Protein AF-A0A1U7MNK1-F1 (afdb_monomer_lite)

Secondary structure (DSSP, 8-state):
--EEEEEEETT-HHHHHHHHHHHHHH-S-EEEEEE-TT--EEEEEEE-TT--EEEEE-TTSSSEEEEEETTEEEEEEE-----HHHHHHHHHH--S--HHHHHIIIIIGGGPEEEEEHHHHHHHTSS-SSPPPP-TTHHHHTSTHHHHTPPPPPSSHHHHHHHHHHHHHH--TTT----S-HHHHHH------------PPP--PPPP--

Sequence (210 aa):
MTAATVTAERQHPGADLLAGWLAHALRCPVARARSAAGTGLVSVRLDRDSGPVDLVRTDDGADTATLSRVGSLPRLVALHTPTPAEALADELRRLDADEVYAAALCDGLPRVRSGGSRTEAVRRGDVPEGPAQVDPAGRDRLGSDRLADRPPAPAGTDDLEAHVEHRLTEATRADLRIHADGTALAGASPRRWHDGSRRSWPTGAWPTSV

Radius of gyration: 24.39 Å; chains: 1; bounding box: 66×46×63 Å

Foldseek 3Di:
DAEKEWEAADDAVVSLLVQLLCCLVVVHAYEYAHEHPPRGTAKMWDQDPQFIWIWGDAPPPQQWTWTDTPLDAIDIDHRDDDDPVRVVVVCVVPVDDDPSSVSSPPPRSVRYHYPYHPVVCVVVVVHPPHGDDDDPCVVCVVDCVVVVPDDPDDPDPVSNVVVVVVVVVPDDPNNDRDDPDPPVVVVPDPPPPDDDDDDDDDPDDDDDDD

Structure (mmCIF, N/CA/C/O backbone):
data_AF-A0A1U7MNK1-F1
#
_entry.id   AF-A0A1U7MNK1-F1
#
loop_
_atom_site.group_PDB
_atom_site.id
_atom_site.type_symbol
_atom_site.label_atom_id
_atom_site.label_alt_id
_atom_site.label_comp_id
_atom_site.label_asym_id
_atom_site.label_entity_id
_atom_site.label_seq_id
_atom_site.pdbx_PDB_ins_code
_atom_site.Cartn_x
_atom_site.Cartn_y
_atom_site.Cartn_z
_atom_site.occupancy
_atom_site.B_iso_or_equiv
_atom_site.auth_seq_id
_atom_site.auth_comp_id
_atom_site.auth_asym_id
_atom_site.auth_atom_id
_atom_site.pdbx_PDB_model_num
ATOM 1 N N . MET A 1 1 ? -10.390 -9.271 6.377 1.00 90.62 1 MET A N 1
ATOM 2 C CA . MET A 1 1 ? -10.219 -8.115 5.473 1.00 90.62 1 MET A CA 1
ATOM 3 C C . MET A 1 1 ? -11.256 -8.245 4.384 1.00 90.62 1 MET A C 1
ATOM 5 O O . MET A 1 1 ? -11.389 -9.336 3.844 1.00 90.62 1 MET A O 1
ATOM 9 N N . THR A 1 2 ? -12.011 -7.188 4.117 1.00 96.75 2 THR A N 1
ATOM 10 C CA . THR A 1 2 ? -13.100 -7.184 3.131 1.00 96.75 2 THR A CA 1
ATOM 11 C C . THR A 1 2 ? -12.652 -6.604 1.795 1.00 96.75 2 THR A C 1
ATOM 13 O O . THR A 1 2 ? -13.081 -7.097 0.757 1.00 96.75 2 THR A O 1
ATOM 16 N N . ALA A 1 3 ? -11.739 -5.631 1.805 1.00 97.69 3 ALA A N 1
ATOM 17 C CA . ALA A 1 3 ? -11.085 -5.079 0.622 1.00 97.69 3 ALA A CA 1
ATOM 18 C C . ALA A 1 3 ? -9.752 -4.410 1.000 1.00 97.69 3 ALA A C 1
ATOM 20 O O . ALA A 1 3 ? -9.443 -4.242 2.183 1.00 97.69 3 ALA A O 1
ATOM 21 N N . ALA A 1 4 ? -8.961 -4.038 -0.002 1.00 98.38 4 ALA A N 1
ATOM 22 C CA . ALA A 1 4 ? -7.819 -3.150 0.172 1.00 98.38 4 ALA A CA 1
ATOM 23 C C . ALA A 1 4 ? -7.655 -2.209 -1.025 1.00 98.38 4 ALA A C 1
ATOM 25 O O . ALA A 1 4 ? -7.965 -2.574 -2.161 1.00 98.38 4 ALA A O 1
ATOM 26 N N . THR A 1 5 ? -7.092 -1.028 -0.786 1.00 98.69 5 THR A N 1
ATOM 27 C CA . THR A 1 5 ? -6.759 -0.070 -1.842 1.00 98.69 5 THR A CA 1
ATOM 28 C C . THR A 1 5 ? -5.325 0.413 -1.686 1.00 98.69 5 THR A C 1
ATOM 30 O O . THR A 1 5 ? -4.934 0.883 -0.619 1.00 98.69 5 THR A O 1
ATOM 33 N N . VAL A 1 6 ? -4.544 0.326 -2.764 1.00 98.56 6 VAL A N 1
ATOM 3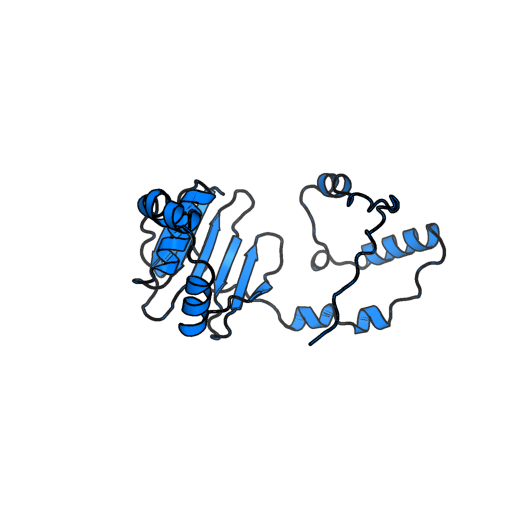4 C CA . VAL A 1 6 ? -3.174 0.848 -2.838 1.00 98.56 6 VAL A CA 1
ATOM 35 C C . VAL A 1 6 ? -3.161 2.092 -3.719 1.00 98.56 6 VAL A C 1
ATOM 37 O O . VAL A 1 6 ? -3.492 2.037 -4.911 1.00 98.56 6 VAL A O 1
ATOM 40 N N . THR A 1 7 ? -2.754 3.218 -3.138 1.00 98.44 7 THR A N 1
ATOM 41 C CA . THR A 1 7 ? -2.603 4.493 -3.838 1.00 98.44 7 THR A CA 1
ATOM 42 C C . THR A 1 7 ? -1.137 4.817 -4.024 1.00 98.44 7 THR A C 1
ATOM 44 O O . THR A 1 7 ? -0.371 4.865 -3.068 1.00 98.44 7 THR A O 1
ATOM 47 N N . ALA A 1 8 ? -0.758 5.070 -5.264 1.00 97.31 8 ALA A N 1
ATOM 48 C CA . ALA A 1 8 ? 0.591 5.450 -5.658 1.00 97.31 8 ALA A CA 1
ATOM 49 C C . ALA A 1 8 ? 0.551 6.076 -7.050 1.00 97.31 8 ALA A C 1
ATOM 51 O O . ALA A 1 8 ? -0.470 5.972 -7.750 1.00 97.31 8 ALA A O 1
ATOM 52 N N . GLU A 1 9 ? 1.662 6.670 -7.473 1.00 96.19 9 GLU A N 1
ATOM 53 C CA . GLU A 1 9 ? 1.791 7.271 -8.797 1.00 96.19 9 GLU A CA 1
ATOM 54 C C . GLU A 1 9 ? 1.507 6.269 -9.925 1.00 96.19 9 GLU A C 1
ATOM 56 O O . GLU A 1 9 ? 1.497 5.054 -9.729 1.00 96.19 9 GLU A O 1
ATOM 61 N N . ARG A 1 10 ? 1.242 6.765 -11.136 1.00 94.19 10 ARG A N 1
ATOM 62 C CA . ARG A 1 10 ? 0.733 5.941 -12.246 1.00 94.19 10 ARG A CA 1
ATOM 63 C C . ARG A 1 10 ? 1.626 4.754 -12.628 1.00 94.19 10 ARG A C 1
ATOM 65 O O . ARG A 1 10 ? 1.072 3.723 -12.994 1.00 94.19 10 ARG A O 1
ATOM 72 N N . GLN A 1 11 ? 2.946 4.921 -12.603 1.00 93.69 11 GLN A N 1
ATOM 73 C CA . GLN A 1 11 ? 3.931 3.951 -13.098 1.00 93.69 11 GLN A CA 1
ATOM 74 C C . GLN A 1 11 ? 4.854 3.510 -11.956 1.00 93.69 11 GLN A C 1
ATOM 76 O O . GLN A 1 11 ? 6.050 3.773 -11.980 1.00 93.69 11 GLN A O 1
ATOM 81 N N . HIS A 1 12 ? 4.280 2.868 -10.937 1.00 95.06 12 HIS A N 1
ATOM 82 C CA . HIS A 1 12 ? 5.021 2.447 -9.749 1.00 95.06 12 HIS A CA 1
ATOM 83 C C . HIS A 1 12 ? 4.998 0.918 -9.600 1.00 95.06 12 HIS A C 1
ATOM 85 O O . HIS A 1 12 ? 4.092 0.392 -8.942 1.00 95.06 12 HIS A O 1
ATOM 91 N N . PRO A 1 13 ? 5.986 0.187 -10.154 1.00 94.31 13 PRO A N 1
ATOM 92 C CA . PRO A 1 13 ? 5.969 -1.278 -10.182 1.00 94.31 13 PRO A CA 1
ATOM 93 C C . PRO A 1 13 ? 5.914 -1.888 -8.779 1.00 94.31 13 PRO A C 1
ATOM 95 O O . PRO A 1 13 ? 5.173 -2.838 -8.550 1.00 94.31 13 PRO A O 1
ATOM 98 N N . GLY A 1 14 ? 6.595 -1.287 -7.796 1.00 94.81 14 GLY A N 1
ATOM 99 C CA . GLY A 1 14 ? 6.520 -1.743 -6.405 1.00 94.81 14 GLY A CA 1
ATOM 100 C C . GLY A 1 14 ? 5.120 -1.619 -5.789 1.00 94.81 14 GLY A C 1
ATOM 101 O O . GLY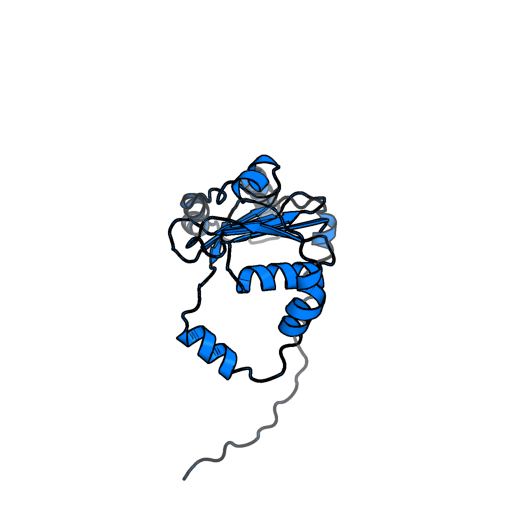 A 1 14 ? 4.755 -2.406 -4.925 1.00 94.81 14 GLY A O 1
ATOM 102 N N . ALA A 1 15 ? 4.295 -0.674 -6.255 1.00 96.81 15 ALA A N 1
ATOM 103 C CA . ALA A 1 15 ? 2.933 -0.501 -5.745 1.00 96.81 15 ALA A CA 1
ATOM 104 C C . ALA A 1 15 ? 1.977 -1.502 -6.399 1.00 96.81 15 ALA A C 1
ATOM 106 O O . ALA A 1 15 ? 1.038 -1.972 -5.759 1.00 96.81 15 ALA A O 1
ATOM 107 N N . ASP A 1 16 ? 2.237 -1.844 -7.659 1.00 97.88 16 ASP A N 1
ATOM 108 C CA . ASP A 1 16 ? 1.508 -2.886 -8.372 1.00 97.88 16 ASP A CA 1
ATOM 109 C C . ASP A 1 16 ? 1.821 -4.258 -7.756 1.00 97.88 16 ASP A C 1
ATOM 111 O O . ASP A 1 16 ? 0.899 -4.999 -7.416 1.00 97.88 16 ASP A O 1
ATOM 115 N N . LEU A 1 17 ? 3.098 -4.546 -7.478 1.00 97.75 17 LEU A N 1
ATOM 116 C CA . LEU A 1 17 ? 3.519 -5.747 -6.750 1.00 97.75 17 LEU A CA 1
ATOM 117 C C . LEU A 1 17 ? 2.946 -5.801 -5.333 1.00 97.75 17 LEU A C 1
ATOM 119 O O . LEU A 1 17 ? 2.449 -6.847 -4.930 1.00 97.75 17 LEU A O 1
ATOM 123 N N . LEU A 1 18 ? 2.939 -4.687 -4.593 1.00 98.12 18 LEU A N 1
ATOM 124 C CA . LEU A 1 18 ? 2.302 -4.620 -3.275 1.00 98.12 18 LEU A CA 1
ATOM 125 C C . LEU A 1 18 ? 0.804 -4.941 -3.355 1.00 98.12 18 LEU A C 1
ATOM 127 O O . LEU A 1 18 ? 0.293 -5.706 -2.539 1.00 98.12 18 LEU A O 1
ATOM 131 N N . ALA A 1 19 ? 0.093 -4.394 -4.345 1.00 98.50 19 ALA A N 1
ATOM 132 C CA . ALA A 1 19 ? -1.319 -4.695 -4.560 1.00 98.50 19 ALA A CA 1
ATOM 133 C C . ALA A 1 19 ? -1.540 -6.175 -4.920 1.00 98.50 19 ALA A C 1
ATOM 135 O O . ALA A 1 19 ? -2.455 -6.803 -4.384 1.00 98.50 19 ALA A O 1
ATOM 136 N N . GLY A 1 20 ? -0.686 -6.741 -5.778 1.00 98.50 20 GLY A N 1
ATOM 137 C CA . GLY A 1 20 ? -0.711 -8.160 -6.131 1.00 98.50 20 GLY A CA 1
ATOM 138 C C . GLY A 1 20 ? -0.456 -9.053 -4.919 1.00 98.50 20 GLY A C 1
ATOM 139 O O . GLY A 1 20 ? -1.236 -9.963 -4.640 1.00 98.50 20 GLY A O 1
ATOM 140 N N . TRP A 1 21 ? 0.570 -8.738 -4.131 1.00 98.62 21 TRP A N 1
ATOM 141 C CA . TRP A 1 21 ? 0.882 -9.444 -2.894 1.00 98.62 21 TRP A CA 1
ATOM 142 C C . TRP A 1 21 ? -0.281 -9.391 -1.899 1.00 98.62 21 TRP A C 1
ATOM 144 O O . TRP A 1 21 ? -0.673 -10.429 -1.373 1.00 98.62 21 TRP A O 1
ATOM 154 N N . LEU A 1 22 ? -0.901 -8.223 -1.689 1.00 98.56 22 LEU A N 1
ATOM 155 C CA . LEU A 1 22 ? -2.084 -8.097 -0.829 1.00 98.56 22 LEU A CA 1
ATOM 156 C C . LEU A 1 22 ? -3.251 -8.951 -1.343 1.00 98.56 22 LEU A C 1
ATOM 158 O O . LEU A 1 22 ? -3.913 -9.618 -0.548 1.00 98.56 22 LEU A O 1
ATOM 162 N N . ALA A 1 23 ? -3.488 -8.974 -2.657 1.00 98.38 23 ALA A N 1
ATOM 163 C CA . ALA A 1 23 ? -4.546 -9.783 -3.258 1.00 98.38 23 ALA A CA 1
ATOM 164 C C . ALA A 1 23 ? -4.299 -11.286 -3.059 1.00 98.38 23 ALA A C 1
ATOM 166 O O . ALA A 1 23 ? -5.233 -12.033 -2.752 1.00 98.38 23 ALA A O 1
ATOM 167 N N . HIS A 1 24 ? -3.044 -11.721 -3.191 1.00 98.06 24 HIS A N 1
ATOM 168 C CA . HIS A 1 24 ? -2.635 -13.100 -2.950 1.00 98.06 24 HIS A CA 1
ATOM 169 C C . HIS A 1 24 ? -2.743 -13.468 -1.459 1.00 98.06 24 HIS A C 1
ATOM 171 O O . HIS A 1 24 ? -3.457 -14.405 -1.102 1.00 98.06 24 HIS A O 1
ATOM 177 N N . ALA A 1 25 ? -2.101 -12.696 -0.579 1.00 97.94 25 ALA A N 1
ATOM 178 C CA . ALA A 1 25 ? -1.972 -12.995 0.845 1.00 97.94 25 ALA A CA 1
ATOM 179 C C . ALA A 1 25 ? -3.294 -12.853 1.616 1.00 97.94 25 ALA A C 1
ATOM 181 O O . ALA A 1 25 ? -3.633 -13.702 2.444 1.00 97.94 25 ALA A O 1
ATOM 182 N N . LEU A 1 26 ? -4.068 -11.794 1.350 1.00 97.31 26 LEU A N 1
ATOM 183 C CA . LEU A 1 26 ? -5.316 -11.517 2.074 1.00 97.31 26 LEU A CA 1
ATOM 184 C C . LEU A 1 26 ? -6.541 -12.164 1.427 1.00 97.31 26 LEU A C 1
ATOM 186 O O . LEU A 1 26 ? -7.582 -12.265 2.078 1.00 97.31 26 LEU A O 1
ATOM 190 N N . ARG A 1 27 ? -6.429 -12.610 0.168 1.00 96.81 27 ARG A N 1
ATOM 191 C CA . ARG A 1 27 ? -7.510 -13.245 -0.604 1.00 96.81 27 ARG A CA 1
ATOM 192 C C . ARG A 1 27 ? -8.794 -12.403 -0.670 1.00 96.81 27 ARG A C 1
ATOM 194 O O . ARG A 1 27 ? -9.887 -12.953 -0.781 1.00 96.81 27 ARG A O 1
ATOM 201 N N . CYS A 1 28 ? -8.668 -11.077 -0.638 1.00 97.31 28 CYS A N 1
ATOM 202 C CA . CYS A 1 28 ? -9.772 -10.129 -0.781 1.00 97.31 28 CYS A CA 1
ATOM 203 C C . CYS A 1 28 ? -9.628 -9.293 -2.069 1.00 97.31 28 CYS A C 1
ATOM 205 O O . CYS A 1 28 ? -8.561 -9.287 -2.688 1.00 97.31 28 CYS A O 1
ATOM 207 N N . PRO A 1 29 ? -10.689 -8.595 -2.515 1.00 98.19 29 PRO A N 1
ATOM 208 C CA . PRO A 1 29 ? -10.587 -7.622 -3.595 1.00 98.19 29 PRO A CA 1
ATOM 209 C C . PRO A 1 29 ? -9.575 -6.518 -3.278 1.00 98.19 29 PRO A C 1
ATOM 211 O O . PRO A 1 29 ? -9.677 -5.864 -2.241 1.00 98.19 29 PRO A O 1
ATOM 214 N N . VAL A 1 30 ? -8.644 -6.275 -4.202 1.00 98.69 30 VAL A N 1
ATOM 215 C CA . VAL A 1 30 ? -7.664 -5.188 -4.095 1.00 98.69 30 VAL A CA 1
ATOM 216 C C . VAL A 1 30 ? -7.798 -4.244 -5.281 1.00 98.69 30 VAL A C 1
ATOM 218 O O . VAL A 1 30 ? -7.876 -4.694 -6.426 1.00 98.69 30 VAL A O 1
ATOM 221 N N . ALA A 1 31 ? -7.830 -2.941 -5.012 1.00 98.44 31 ALA A N 1
ATOM 222 C CA . ALA A 1 31 ? -7.886 -1.890 -6.019 1.00 98.44 31 ALA A CA 1
ATOM 223 C C . ALA A 1 31 ? -6.596 -1.058 -6.052 1.00 98.44 31 ALA A C 1
ATOM 225 O O . ALA A 1 31 ? -5.973 -0.784 -5.026 1.00 98.44 31 ALA A O 1
ATOM 226 N N . ARG A 1 32 ? -6.218 -0.609 -7.250 1.00 98.19 32 ARG A N 1
ATOM 227 C CA . ARG A 1 32 ? -5.054 0.248 -7.495 1.00 98.19 32 ARG A CA 1
ATOM 228 C C . ARG A 1 32 ? -5.493 1.646 -7.935 1.00 98.19 32 ARG A C 1
ATOM 230 O O . ARG A 1 32 ? -5.921 1.827 -9.077 1.00 98.19 32 ARG A O 1
ATOM 237 N N . ALA A 1 33 ? -5.387 2.634 -7.046 1.00 98.19 33 ALA A N 1
ATOM 238 C CA . ALA A 1 33 ? -5.762 4.028 -7.307 1.00 98.19 33 ALA A CA 1
ATOM 239 C C . ALA A 1 33 ? -4.539 4.877 -7.685 1.00 98.19 33 ALA A C 1
ATOM 241 O O . ALA A 1 33 ? -3.502 4.814 -7.031 1.00 98.19 33 ALA A O 1
ATOM 242 N N . ARG A 1 34 ? -4.635 5.688 -8.741 1.00 97.69 34 ARG A N 1
ATOM 243 C CA . ARG A 1 34 ? -3.480 6.422 -9.287 1.00 97.69 34 ARG A CA 1
ATOM 244 C C . ARG A 1 34 ? -3.413 7.869 -8.805 1.00 97.69 34 ARG A C 1
ATOM 246 O O . ARG A 1 34 ? -4.369 8.622 -8.991 1.00 97.69 34 ARG A O 1
ATOM 253 N N . SER A 1 35 ? -2.275 8.269 -8.247 1.00 96.25 35 SER A N 1
ATOM 254 C CA . SER A 1 35 ? -1.932 9.667 -7.952 1.00 96.25 35 SER A CA 1
ATOM 255 C C . SER A 1 35 ? -1.089 10.297 -9.070 1.00 96.25 35 SER A C 1
ATOM 257 O O . SER A 1 35 ? -0.788 9.661 -10.087 1.00 96.25 35 SER A O 1
ATOM 259 N N . ALA A 1 36 ? -0.752 11.578 -8.901 1.00 94.12 36 ALA A N 1
ATOM 260 C CA . ALA A 1 36 ? 0.130 12.313 -9.802 1.00 94.12 36 ALA A CA 1
ATOM 261 C C . ALA A 1 36 ? 1.527 11.668 -9.889 1.00 94.12 36 ALA A C 1
ATOM 263 O O . ALA A 1 36 ? 1.966 10.985 -8.961 1.00 94.12 36 ALA A O 1
ATOM 264 N N . ALA A 1 37 ? 2.216 11.880 -11.011 1.00 92.62 37 ALA A N 1
ATOM 265 C CA . ALA A 1 37 ? 3.597 11.431 -11.187 1.00 92.62 37 ALA A CA 1
ATOM 266 C C . ALA A 1 37 ? 4.531 12.106 -10.168 1.00 92.62 37 ALA A C 1
ATOM 268 O O . ALA A 1 37 ? 4.288 13.246 -9.774 1.00 92.62 37 ALA A O 1
ATOM 269 N N . GLY A 1 38 ? 5.572 11.396 -9.739 1.00 89.25 38 GLY A N 1
ATOM 270 C CA . GLY A 1 38 ? 6.548 11.865 -8.755 1.00 89.25 38 GLY A CA 1
ATOM 271 C C . GLY A 1 38 ? 6.091 11.750 -7.299 1.00 89.25 38 GLY A C 1
ATOM 272 O O . GLY A 1 38 ? 6.838 12.124 -6.405 1.00 89.25 38 GLY A O 1
ATOM 273 N N . THR A 1 39 ? 4.885 11.230 -7.035 1.00 90.88 39 THR A N 1
ATOM 274 C CA . THR A 1 39 ? 4.382 11.050 -5.655 1.00 90.88 39 THR A CA 1
ATOM 275 C C . THR A 1 39 ? 4.814 9.732 -5.011 1.00 90.88 39 THR A C 1
ATOM 277 O O . THR A 1 39 ? 4.654 9.569 -3.805 1.00 90.88 39 THR A O 1
ATOM 280 N N . GLY A 1 40 ? 5.346 8.784 -5.792 1.00 92.00 40 GLY A N 1
ATOM 281 C CA . GLY A 1 40 ? 5.699 7.453 -5.300 1.00 92.00 40 GLY A CA 1
ATOM 282 C C . GLY A 1 40 ? 4.500 6.696 -4.714 1.00 92.00 40 GLY A C 1
ATOM 283 O O . GLY A 1 40 ? 3.356 6.872 -5.148 1.00 92.00 40 GLY A O 1
ATOM 284 N N . LEU A 1 41 ? 4.757 5.839 -3.722 1.00 93.94 41 LEU A N 1
ATOM 285 C CA . LEU A 1 41 ? 3.721 5.213 -2.895 1.00 93.94 41 LEU A CA 1
ATOM 286 C C . LEU A 1 41 ? 3.088 6.254 -1.961 1.00 93.94 41 LEU A C 1
ATOM 288 O O . LEU A 1 41 ? 3.795 6.902 -1.205 1.00 93.94 41 LEU A O 1
ATOM 292 N N . VAL A 1 42 ? 1.762 6.386 -1.975 1.00 95.81 42 VAL A N 1
ATOM 293 C CA . VAL A 1 42 ? 1.039 7.399 -1.185 1.00 95.81 42 VAL A CA 1
ATOM 294 C C . VAL A 1 42 ? 0.352 6.770 0.019 1.00 95.81 42 VAL A C 1
ATOM 296 O O . VAL A 1 42 ? 0.520 7.233 1.145 1.00 95.81 42 VAL A O 1
ATOM 299 N N . SER A 1 43 ? -0.442 5.722 -0.199 1.00 97.06 43 SER A N 1
ATOM 300 C CA . SER A 1 43 ? -1.188 5.089 0.885 1.00 97.06 43 SER A CA 1
ATOM 301 C C . SER A 1 43 ? -1.572 3.644 0.608 1.00 97.06 43 SER A C 1
ATOM 303 O O . SER A 1 43 ? -1.679 3.203 -0.538 1.00 97.06 43 SER A O 1
ATOM 305 N N . VAL A 1 44 ? -1.833 2.923 1.692 1.00 98.12 44 VAL A N 1
ATOM 306 C CA . VAL A 1 44 ? -2.488 1.619 1.698 1.00 98.12 44 VAL A CA 1
ATOM 307 C C . VAL A 1 44 ? -3.638 1.688 2.689 1.00 98.12 44 VAL A C 1
ATOM 309 O O . VAL A 1 44 ? -3.422 1.967 3.868 1.00 98.12 44 VAL A O 1
ATOM 312 N N . ARG A 1 45 ? -4.849 1.405 2.215 1.00 98.19 45 ARG A N 1
ATOM 313 C CA . ARG A 1 45 ? -6.029 1.227 3.058 1.00 98.19 45 ARG A CA 1
ATOM 314 C C . ARG A 1 45 ? -6.438 -0.234 3.075 1.00 98.19 45 ARG A C 1
ATOM 316 O O . ARG A 1 45 ? -6.532 -0.863 2.023 1.00 98.19 45 ARG A O 1
ATOM 323 N N . LEU A 1 46 ? -6.705 -0.757 4.265 1.00 98.38 46 LEU A N 1
ATOM 324 C CA . LEU A 1 46 ? -7.264 -2.086 4.481 1.00 98.38 46 LEU A CA 1
ATOM 325 C C . LEU A 1 46 ? -8.647 -1.949 5.117 1.00 98.38 46 LEU A C 1
ATOM 327 O O . LEU A 1 46 ? -8.773 -1.444 6.236 1.00 98.38 46 LEU A O 1
ATOM 331 N N . ASP A 1 47 ? -9.677 -2.439 4.433 1.00 97.12 47 ASP A N 1
ATOM 332 C CA . ASP A 1 47 ? -11.034 -2.469 4.963 1.00 97.12 47 ASP A CA 1
ATOM 333 C C . ASP A 1 47 ? -11.275 -3.774 5.737 1.00 97.12 47 ASP A C 1
ATOM 335 O O . ASP A 1 47 ? -10.935 -4.887 5.312 1.00 97.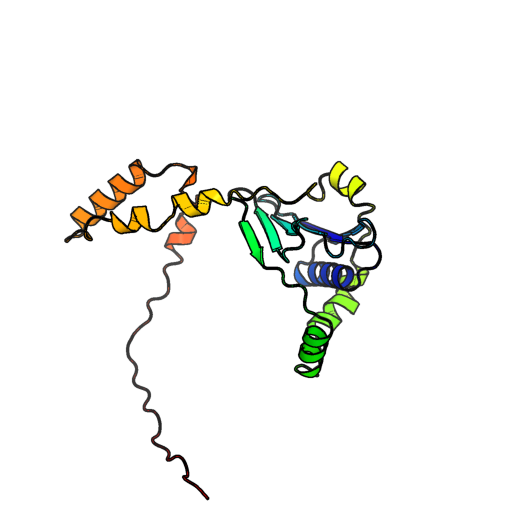12 47 ASP A O 1
ATOM 339 N N . ARG A 1 48 ? -11.859 -3.633 6.926 1.00 95.62 48 ARG A N 1
ATOM 340 C CA . ARG A 1 48 ? -12.227 -4.724 7.836 1.00 95.62 48 ARG A CA 1
ATOM 341 C C . ARG A 1 48 ? -13.542 -4.374 8.523 1.00 95.62 48 ARG A C 1
ATOM 343 O O . ARG A 1 48 ? -13.848 -3.197 8.686 1.00 95.62 48 ARG A O 1
ATOM 350 N N . ASP A 1 49 ? -14.254 -5.382 9.012 1.00 94.25 49 ASP A N 1
ATOM 351 C CA . ASP A 1 49 ? -15.566 -5.203 9.662 1.00 94.25 49 ASP A CA 1
ATOM 352 C C . ASP A 1 49 ? -15.491 -4.281 10.888 1.00 94.25 49 ASP A C 1
ATOM 354 O O . ASP A 1 49 ? -16.370 -3.472 11.151 1.00 94.25 49 ASP A O 1
ATOM 358 N N . SER A 1 50 ? -14.369 -4.332 11.600 1.00 92.69 50 SER A N 1
ATOM 359 C CA . SER A 1 50 ? -14.041 -3.465 12.739 1.00 92.69 50 SER A CA 1
ATOM 360 C C . SER A 1 50 ? -13.530 -2.057 12.355 1.00 92.69 50 SER A C 1
ATOM 362 O O . SER A 1 50 ? -12.898 -1.387 13.173 1.00 92.69 50 SER A O 1
ATOM 364 N N . GLY A 1 51 ? -13.730 -1.624 11.109 1.00 94.19 51 GLY A N 1
ATOM 365 C CA . GLY A 1 51 ? -13.351 -0.303 10.592 1.00 94.19 51 GLY A CA 1
ATOM 366 C C . GLY A 1 51 ? -11.936 -0.225 10.002 1.00 94.19 51 GLY A C 1
ATOM 367 O O . GLY A 1 51 ? -11.082 -1.035 10.360 1.00 94.19 51 GLY A O 1
ATOM 368 N N . PRO A 1 52 ? -11.656 0.739 9.114 1.00 96.38 52 PRO A N 1
ATOM 369 C CA . PRO A 1 52 ? -10.466 0.738 8.264 1.00 96.38 52 PRO A CA 1
ATOM 370 C C . PRO A 1 52 ? -9.146 0.863 9.035 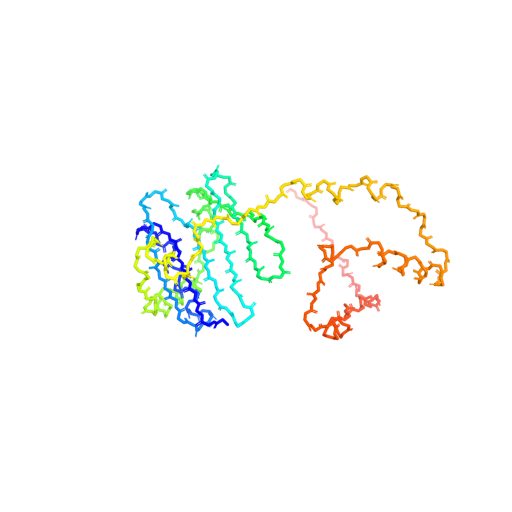1.00 96.38 52 PRO A C 1
ATOM 372 O O . PRO A 1 52 ? -9.089 1.349 10.172 1.00 96.38 52 PRO A O 1
ATOM 375 N N . VAL A 1 53 ? -8.076 0.404 8.387 1.00 97.31 53 VAL A N 1
ATOM 376 C CA . VAL A 1 53 ? -6.687 0.649 8.780 1.00 97.31 53 VAL A CA 1
ATOM 377 C C . VAL A 1 53 ? -5.997 1.355 7.626 1.00 97.31 53 VAL A C 1
ATOM 379 O O . VAL A 1 53 ? -5.928 0.799 6.531 1.00 97.31 53 VAL A O 1
ATOM 382 N N . ASP A 1 54 ? -5.455 2.537 7.893 1.00 97.88 54 ASP A N 1
ATOM 383 C CA . ASP A 1 54 ? -4.775 3.347 6.891 1.00 97.88 54 ASP A CA 1
ATOM 384 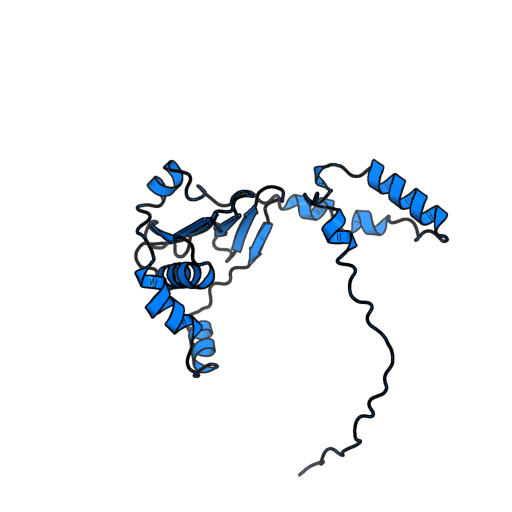C C . ASP A 1 54 ? -3.299 3.491 7.231 1.00 97.88 54 ASP A C 1
ATOM 386 O O . ASP A 1 54 ? -2.931 3.786 8.369 1.00 97.88 54 ASP A O 1
ATOM 390 N N . LEU A 1 55 ? -2.457 3.309 6.221 1.00 97.38 55 LEU A N 1
ATOM 391 C CA . LEU A 1 55 ? -1.051 3.676 6.235 1.00 97.38 55 LEU A CA 1
ATOM 392 C C . LEU A 1 55 ? -0.844 4.721 5.144 1.00 97.38 55 LEU A C 1
ATOM 394 O O . LEU A 1 55 ? -1.026 4.418 3.966 1.00 97.38 55 LEU A O 1
ATOM 398 N N . VAL A 1 56 ? -0.496 5.946 5.522 1.00 97.19 56 VAL A N 1
ATOM 399 C CA . VAL A 1 56 ? -0.389 7.076 4.589 1.00 97.19 56 VAL A CA 1
ATOM 400 C C . VAL A 1 56 ? 0.966 7.734 4.761 1.00 97.19 56 VAL A C 1
ATOM 402 O O . VAL A 1 56 ? 1.285 8.152 5.873 1.00 97.19 56 VAL A O 1
ATOM 405 N N . ARG A 1 57 ? 1.760 7.817 3.689 1.00 95.12 57 ARG A N 1
ATOM 406 C CA . ARG A 1 57 ? 3.046 8.522 3.734 1.00 95.12 57 ARG A CA 1
ATOM 407 C C . ARG A 1 57 ? 2.837 9.984 4.101 1.00 95.12 57 ARG A C 1
ATOM 409 O O . ARG A 1 57 ? 1.832 10.588 3.730 1.00 95.12 57 ARG A O 1
ATOM 416 N N . THR A 1 58 ? 3.777 10.522 4.860 1.00 92.94 58 THR A N 1
ATOM 417 C CA . THR A 1 58 ? 3.812 11.943 5.181 1.00 92.94 58 THR A CA 1
ATOM 418 C C . THR A 1 58 ? 4.314 12.736 3.976 1.00 92.94 58 THR A C 1
ATOM 420 O O . THR A 1 58 ? 5.143 12.259 3.201 1.00 92.94 58 THR A O 1
ATOM 423 N N . ASP A 1 59 ? 3.815 13.960 3.819 1.00 83.44 59 ASP A N 1
ATOM 424 C CA . ASP A 1 59 ? 4.212 14.847 2.717 1.00 83.44 59 ASP A CA 1
ATOM 425 C C . ASP A 1 59 ? 5.542 15.584 2.998 1.00 83.44 59 ASP A C 1
ATOM 427 O O . ASP A 1 59 ? 6.036 16.328 2.156 1.00 83.44 59 ASP A O 1
ATOM 431 N N . ASP A 1 60 ? 6.135 15.382 4.178 1.00 81.19 60 ASP A N 1
ATOM 432 C CA . ASP A 1 60 ? 7.356 16.050 4.654 1.00 81.19 60 ASP A CA 1
ATOM 433 C C . ASP A 1 60 ? 8.662 15.432 4.124 1.00 81.19 60 ASP A C 1
ATOM 435 O O . ASP A 1 60 ? 9.748 15.920 4.434 1.00 81.19 60 ASP A O 1
ATOM 439 N N . GLY A 1 61 ? 8.572 14.359 3.331 1.00 75.62 61 GLY A N 1
ATOM 440 C CA . GLY A 1 61 ? 9.730 13.674 2.754 1.00 75.62 61 GLY A CA 1
ATOM 441 C C . GLY A 1 61 ? 10.592 12.916 3.769 1.00 75.62 61 GLY A C 1
ATOM 442 O O . GLY A 1 61 ? 11.663 12.443 3.404 1.00 75.62 61 GLY A O 1
ATOM 443 N N . ALA A 1 62 ? 10.144 12.760 5.020 1.00 78.38 62 ALA A N 1
ATOM 444 C CA . ALA A 1 62 ? 10.936 12.180 6.108 1.00 78.38 62 ALA A CA 1
ATOM 445 C C . ALA A 1 62 ? 10.993 10.639 6.109 1.00 78.38 62 ALA A C 1
ATOM 447 O O . ALA A 1 62 ? 11.346 10.043 7.125 1.00 78.38 62 ALA A O 1
ATOM 448 N N . ASP A 1 63 ? 10.605 9.977 5.013 1.00 88.81 63 ASP A N 1
ATOM 449 C CA . ASP A 1 63 ? 10.465 8.518 4.953 1.00 88.81 63 ASP A CA 1
ATOM 450 C C . ASP A 1 63 ? 9.627 7.952 6.114 1.00 88.81 63 ASP A C 1
ATOM 452 O O . ASP A 1 63 ? 9.924 6.919 6.715 1.00 88.81 63 ASP A O 1
ATOM 456 N N . THR A 1 64 ? 8.532 8.641 6.440 1.00 93.50 64 THR A N 1
ATOM 457 C CA . THR A 1 64 ? 7.564 8.166 7.429 1.00 93.50 64 THR A CA 1
ATOM 458 C C . THR A 1 64 ? 6.162 8.054 6.850 1.00 93.50 64 THR A C 1
ATOM 460 O O . THR A 1 64 ? 5.849 8.527 5.755 1.00 93.50 64 THR A O 1
ATOM 463 N N . ALA A 1 65 ? 5.306 7.353 7.582 1.00 95.19 65 ALA A N 1
ATOM 464 C CA . ALA A 1 65 ? 3.881 7.292 7.330 1.00 95.19 65 ALA A CA 1
ATOM 465 C C . ALA A 1 65 ? 3.101 7.335 8.631 1.00 95.19 65 ALA A C 1
ATOM 467 O O . ALA A 1 65 ? 3.527 6.787 9.649 1.00 95.19 65 ALA A O 1
ATOM 468 N N . THR A 1 66 ? 1.906 7.904 8.577 1.00 95.69 66 THR A N 1
ATOM 469 C CA . THR A 1 66 ? 0.943 7.755 9.654 1.00 95.69 66 THR A CA 1
ATOM 470 C C . THR A 1 66 ? 0.176 6.450 9.489 1.00 95.69 66 THR A C 1
ATOM 472 O O . THR A 1 66 ? -0.451 6.208 8.459 1.00 95.69 66 THR A O 1
ATOM 475 N N . LEU A 1 67 ? 0.182 5.633 10.541 1.00 96.94 67 LEU A N 1
ATOM 476 C CA . LEU A 1 67 ? -0.690 4.479 10.705 1.00 96.94 67 LEU A CA 1
ATOM 477 C C . LEU A 1 67 ? -1.871 4.851 11.605 1.00 96.94 67 LEU A C 1
ATOM 479 O O . LEU A 1 67 ? -1.680 5.130 12.793 1.00 96.94 67 LEU A O 1
ATOM 483 N N . SER A 1 68 ? -3.088 4.797 11.071 1.00 96.06 68 SER A N 1
ATOM 484 C CA . SER A 1 68 ? -4.331 5.034 11.808 1.00 96.06 68 SER A CA 1
ATOM 485 C C . SER A 1 68 ? -5.255 3.815 11.743 1.00 96.06 68 SER A C 1
ATOM 487 O O . SER A 1 68 ? -5.215 3.003 10.818 1.00 96.06 68 SER A O 1
ATOM 489 N N . ARG A 1 69 ? -6.055 3.630 12.795 1.00 94.88 69 ARG A N 1
ATOM 490 C CA . ARG A 1 69 ? -7.099 2.602 12.872 1.00 94.88 69 ARG A CA 1
ATOM 491 C C . ARG A 1 69 ? -8.165 3.042 13.861 1.00 94.88 69 ARG A C 1
ATOM 493 O O . ARG A 1 69 ? -7.856 3.724 14.838 1.00 94.88 69 ARG A O 1
ATOM 500 N N . VAL A 1 70 ? -9.397 2.598 13.651 1.00 91.62 70 VAL A N 1
ATOM 501 C CA . VAL A 1 70 ? -10.498 2.876 14.583 1.00 91.62 70 VAL A CA 1
ATOM 502 C C . VAL A 1 70 ? -10.151 2.376 15.993 1.00 91.62 70 VAL A C 1
ATOM 504 O O . VAL A 1 70 ? -9.688 1.247 16.162 1.00 91.62 70 VAL A O 1
ATOM 507 N N . GLY A 1 71 ? -10.368 3.229 16.999 1.00 88.56 71 GLY A N 1
ATOM 508 C CA . GLY A 1 71 ? -10.122 2.916 18.411 1.00 88.56 71 GLY A CA 1
ATOM 509 C C . GLY A 1 71 ? -8.664 3.048 18.866 1.00 88.56 71 GLY A C 1
ATOM 510 O O . GLY A 1 71 ? -8.337 2.652 19.980 1.00 88.56 71 GLY A O 1
ATOM 511 N N . SER A 1 72 ? -7.760 3.577 18.039 1.00 87.06 72 SER A N 1
ATOM 512 C CA . SER A 1 72 ? -6.385 3.880 18.452 1.00 87.06 72 SER A CA 1
ATOM 513 C C . SER A 1 72 ? -5.938 5.231 17.918 1.00 87.06 72 SER A C 1
ATOM 515 O O . SER A 1 72 ? -6.330 5.635 16.825 1.00 87.06 72 SER A O 1
ATOM 517 N N . LEU A 1 73 ? -5.072 5.906 18.673 1.00 91.50 73 LEU A N 1
ATOM 518 C CA . LEU A 1 73 ? -4.456 7.143 18.212 1.00 91.50 73 LEU A CA 1
ATOM 519 C C . LEU A 1 73 ? -3.533 6.868 17.008 1.00 91.50 73 LEU A C 1
ATOM 521 O O . LEU A 1 73 ? -2.817 5.854 17.010 1.00 91.50 73 LEU A O 1
ATOM 525 N N . PRO A 1 74 ? -3.540 7.743 15.985 1.00 93.88 74 PRO A N 1
ATOM 526 C CA . PRO A 1 74 ? -2.594 7.669 14.881 1.00 93.88 74 PRO A CA 1
ATOM 527 C C . PRO A 1 74 ? -1.147 7.744 15.374 1.00 93.88 74 PRO A C 1
ATOM 529 O O . PRO A 1 74 ? -0.847 8.419 16.359 1.00 93.88 74 PRO A O 1
ATOM 532 N N . ARG A 1 75 ? -0.235 7.060 14.683 1.00 93.00 75 ARG A N 1
ATOM 533 C CA . ARG A 1 75 ? 1.198 7.090 15.009 1.00 93.00 75 ARG A CA 1
ATOM 534 C C . ARG A 1 75 ? 2.059 7.129 13.762 1.00 93.00 75 ARG A C 1
ATOM 536 O O . ARG A 1 75 ? 1.681 6.555 12.744 1.00 93.00 75 ARG A O 1
ATOM 543 N N . LEU A 1 76 ? 3.239 7.724 13.887 1.00 93.94 76 LEU A N 1
ATOM 544 C CA . LEU A 1 76 ? 4.265 7.664 12.854 1.00 93.94 76 LEU A CA 1
ATOM 545 C C . LEU A 1 76 ? 4.938 6.290 12.844 1.00 93.94 76 LEU A C 1
ATOM 547 O O . LEU A 1 76 ? 5.225 5.706 13.892 1.00 93.94 76 LEU A O 1
ATOM 551 N N . VAL A 1 77 ? 5.184 5.796 11.641 1.00 94.31 77 VAL A N 1
ATOM 552 C CA . VAL A 1 77 ? 5.906 4.567 11.332 1.00 94.31 77 VAL A CA 1
ATOM 553 C C . VAL A 1 77 ? 7.008 4.934 10.350 1.00 94.31 77 VAL A C 1
ATOM 555 O O . VAL A 1 77 ? 6.748 5.627 9.368 1.00 94.31 77 VAL A O 1
ATOM 558 N N . ALA A 1 78 ? 8.230 4.481 10.617 1.00 93.69 78 ALA A N 1
ATOM 559 C CA . ALA A 1 78 ? 9.324 4.619 9.668 1.00 93.69 78 ALA A CA 1
ATOM 560 C C . ALA A 1 78 ? 9.051 3.737 8.440 1.00 93.69 78 ALA A C 1
ATOM 562 O O . ALA A 1 78 ? 8.770 2.545 8.575 1.00 93.69 78 ALA A O 1
ATOM 563 N N . LEU A 1 79 ? 9.127 4.336 7.259 1.00 90.50 79 LEU A N 1
ATOM 564 C CA . LEU A 1 79 ? 9.036 3.702 5.950 1.00 90.50 79 LEU A CA 1
ATOM 565 C C .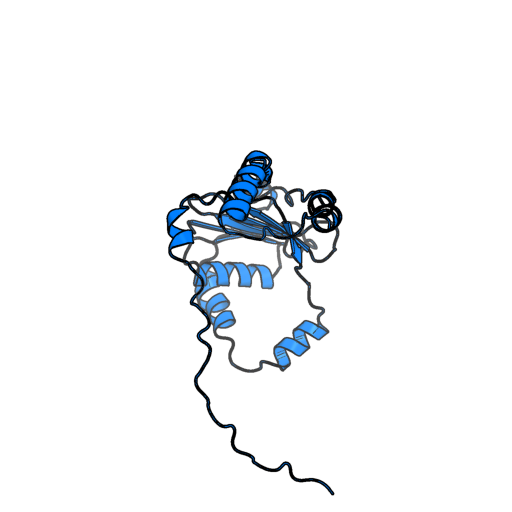 LEU A 1 79 ? 10.201 4.208 5.095 1.00 90.50 79 LEU A C 1
ATOM 567 O O . LEU A 1 79 ? 10.014 5.052 4.214 1.00 90.50 79 LEU A O 1
ATOM 571 N N . HIS A 1 80 ? 11.388 3.683 5.408 1.00 88.19 80 HIS A N 1
ATOM 572 C CA . HIS A 1 80 ? 12.634 3.942 4.685 1.00 88.19 80 HIS A CA 1
ATOM 573 C C . HIS A 1 80 ? 12.473 3.644 3.197 1.00 88.19 80 HIS A C 1
ATOM 575 O O . HIS A 1 80 ? 12.000 2.564 2.831 1.00 88.19 80 HIS A O 1
ATOM 581 N N . THR A 1 81 ? 12.898 4.581 2.354 1.00 86.31 81 THR A N 1
ATOM 582 C CA . THR A 1 81 ? 13.031 4.352 0.919 1.00 86.31 81 THR A CA 1
ATOM 583 C C . THR A 1 81 ? 14.481 3.957 0.636 1.00 86.31 81 THR A C 1
ATOM 585 O O . THR A 1 81 ? 15.355 4.825 0.673 1.00 86.31 81 THR A O 1
ATOM 588 N N . PRO A 1 82 ? 14.776 2.674 0.349 1.00 88.50 82 PRO A N 1
ATOM 589 C CA . PRO A 1 82 ? 16.146 2.256 0.096 1.00 88.50 82 PRO A CA 1
ATOM 590 C C . PRO A 1 82 ? 16.715 2.957 -1.134 1.00 88.50 82 PRO A C 1
ATOM 592 O O . PRO A 1 82 ? 16.038 3.140 -2.151 1.00 88.50 82 PRO A O 1
ATOM 595 N N . THR A 1 83 ? 17.990 3.327 -1.053 1.00 91.88 83 THR A N 1
ATOM 596 C CA . THR A 1 83 ? 18.726 3.829 -2.216 1.00 91.88 83 THR A CA 1
ATOM 597 C C . THR A 1 83 ? 18.902 2.713 -3.256 1.00 91.88 83 THR A C 1
ATOM 599 O O . THR A 1 83 ? 18.870 1.531 -2.906 1.00 91.88 83 THR A O 1
ATOM 602 N N . PRO A 1 84 ? 19.164 3.035 -4.538 1.00 92.75 84 PRO A N 1
ATOM 603 C CA . PRO A 1 84 ? 19.418 2.010 -5.552 1.00 92.75 84 PRO A CA 1
ATOM 604 C C . PRO A 1 84 ? 20.568 1.056 -5.195 1.00 92.75 84 PRO A C 1
ATOM 606 O O . PRO A 1 84 ? 20.516 -0.122 -5.537 1.00 92.75 84 PRO A O 1
ATOM 609 N N . ALA A 1 85 ? 21.593 1.548 -4.491 1.00 95.62 85 ALA A N 1
ATOM 610 C CA . ALA A 1 85 ? 22.718 0.730 -4.044 1.00 95.62 85 ALA A CA 1
ATOM 611 C C . ALA A 1 85 ? 22.320 -0.232 -2.915 1.00 95.62 85 ALA A C 1
ATOM 613 O O . ALA A 1 85 ? 22.718 -1.393 -2.947 1.00 95.62 85 ALA A O 1
ATOM 614 N N . GLU A 1 86 ? 21.519 0.230 -1.951 1.00 93.62 86 GLU A N 1
ATOM 615 C CA . GLU A 1 86 ? 20.981 -0.613 -0.874 1.00 93.62 86 GLU A CA 1
ATOM 616 C C . GLU A 1 86 ? 20.058 -1.695 -1.436 1.00 93.62 86 GLU A C 1
ATOM 618 O O . GLU A 1 86 ? 20.249 -2.871 -1.139 1.00 93.62 86 GLU A O 1
ATOM 623 N N . ALA A 1 87 ? 19.128 -1.311 -2.317 1.00 90.62 87 ALA A N 1
ATOM 624 C CA . ALA A 1 87 ? 18.228 -2.248 -2.977 1.00 90.62 87 ALA A CA 1
ATOM 625 C C . ALA A 1 87 ? 19.009 -3.313 -3.766 1.00 90.62 87 ALA A C 1
ATOM 627 O O . ALA A 1 87 ? 18.764 -4.502 -3.603 1.00 90.62 87 ALA A O 1
ATOM 628 N N . LEU A 1 88 ? 20.007 -2.913 -4.564 1.00 92.06 88 LEU A N 1
ATOM 629 C CA . LEU A 1 88 ? 20.827 -3.865 -5.319 1.00 92.06 88 LEU A CA 1
ATOM 630 C C . LEU A 1 88 ? 21.654 -4.781 -4.405 1.00 92.06 88 LEU A C 1
ATOM 632 O O . LEU A 1 88 ? 21.790 -5.970 -4.685 1.00 92.06 88 LEU A O 1
ATOM 636 N N . ALA A 1 89 ? 22.218 -4.244 -3.322 1.00 94.50 89 ALA A N 1
ATOM 637 C CA . ALA A 1 89 ? 22.959 -5.045 -2.356 1.00 94.50 89 ALA A CA 1
ATOM 638 C C . ALA A 1 89 ? 22.060 -6.090 -1.674 1.00 94.50 89 ALA A C 1
ATOM 640 O O . ALA A 1 89 ? 22.516 -7.206 -1.418 1.00 94.50 89 ALA A O 1
ATOM 641 N N . ASP A 1 90 ? 20.798 -5.748 -1.407 1.00 88.81 90 ASP A N 1
ATOM 642 C CA . ASP A 1 90 ? 19.810 -6.667 -0.846 1.00 88.81 90 ASP A CA 1
ATOM 643 C C . ASP A 1 90 ? 19.440 -7.786 -1.827 1.00 88.81 90 ASP A C 1
ATOM 645 O O . ASP A 1 90 ? 19.467 -8.955 -1.433 1.00 88.81 90 ASP A O 1
ATOM 649 N N . GLU A 1 91 ? 19.207 -7.461 -3.102 1.00 89.12 91 GLU A N 1
ATOM 650 C CA . GLU A 1 91 ? 18.938 -8.453 -4.157 1.00 89.12 91 GLU A CA 1
ATOM 651 C C . GLU A 1 91 ? 20.118 -9.424 -4.343 1.00 89.12 91 GLU A C 1
ATOM 653 O O . GLU A 1 91 ? 19.943 -10.642 -4.381 1.00 89.12 91 GLU A O 1
ATOM 658 N N . LEU A 1 92 ? 21.356 -8.914 -4.378 1.00 91.94 92 LEU A N 1
ATOM 659 C CA . LEU A 1 92 ? 22.553 -9.754 -4.522 1.00 91.94 92 LEU A CA 1
ATOM 660 C C . LEU A 1 92 ? 22.820 -10.639 -3.297 1.00 91.94 92 LEU A C 1
ATOM 662 O O . LEU A 1 92 ? 23.440 -11.695 -3.430 1.00 91.94 92 LEU A O 1
ATOM 666 N N . ARG A 1 93 ? 22.365 -10.233 -2.103 1.00 92.12 93 ARG A N 1
ATOM 667 C CA . ARG A 1 93 ? 22.499 -11.044 -0.884 1.00 92.12 93 ARG A CA 1
ATOM 668 C C . ARG A 1 93 ? 21.550 -12.242 -0.885 1.00 92.12 93 ARG A C 1
ATOM 670 O O . ARG A 1 93 ? 21.830 -13.215 -0.188 1.00 92.12 93 ARG A O 1
ATOM 677 N N . ARG A 1 94 ? 20.440 -12.181 -1.629 1.00 83.00 94 ARG A N 1
ATOM 678 C CA . ARG A 1 94 ? 19.381 -13.197 -1.600 1.00 83.00 94 ARG A CA 1
ATOM 679 C C . ARG A 1 94 ? 19.019 -13.681 -3.002 1.00 83.00 94 ARG A C 1
ATOM 681 O O . ARG A 1 94 ? 17.896 -13.518 -3.455 1.00 83.00 94 ARG A O 1
ATOM 688 N N . LEU A 1 95 ? 19.990 -14.326 -3.650 1.00 86.19 95 LEU A N 1
ATOM 689 C CA . LEU A 1 95 ? 19.887 -14.812 -5.031 1.00 86.19 95 LEU A CA 1
ATOM 690 C C . LEU A 1 95 ? 19.046 -16.096 -5.211 1.00 86.19 95 LEU A C 1
ATOM 692 O O . LEU A 1 95 ? 18.993 -16.647 -6.310 1.00 86.19 95 LEU A O 1
ATOM 696 N N . ASP A 1 96 ? 18.423 -16.596 -4.144 1.00 90.00 96 ASP A N 1
ATOM 697 C CA . ASP A 1 96 ? 17.501 -17.728 -4.215 1.00 90.00 96 ASP A CA 1
ATOM 698 C C . ASP A 1 96 ? 16.174 -17.319 -4.872 1.00 90.00 96 ASP A C 1
ATOM 700 O O . ASP A 1 96 ? 15.834 -16.140 -4.973 1.00 90.00 96 ASP A O 1
ATOM 704 N N . ALA A 1 97 ? 15.392 -18.306 -5.312 1.00 90.00 97 ALA A N 1
ATOM 705 C CA . ALA A 1 97 ? 14.074 -18.045 -5.877 1.00 90.00 97 ALA A CA 1
ATOM 706 C C . ALA A 1 97 ? 13.167 -17.326 -4.859 1.00 90.00 97 ALA A C 1
ATOM 708 O O . ALA A 1 97 ? 12.919 -17.831 -3.763 1.00 90.00 97 ALA A O 1
ATOM 709 N N . ASP A 1 98 ? 12.632 -16.164 -5.240 1.00 92.44 98 ASP A N 1
ATOM 710 C CA . ASP A 1 98 ? 11.679 -15.425 -4.414 1.00 92.44 98 ASP A CA 1
ATOM 711 C C . ASP A 1 98 ? 10.240 -15.876 -4.713 1.00 92.44 98 ASP A C 1
ATOM 713 O O . ASP A 1 98 ? 9.559 -15.370 -5.611 1.00 92.44 98 ASP A O 1
ATOM 717 N N . GLU A 1 99 ? 9.773 -16.863 -3.949 1.00 94.44 99 GLU A N 1
ATOM 718 C CA . GLU A 1 99 ? 8.414 -17.406 -4.065 1.00 94.44 99 GLU A CA 1
ATOM 719 C C . GLU A 1 99 ? 7.332 -16.351 -3.787 1.00 94.44 99 GLU A C 1
ATOM 721 O O . GLU A 1 99 ? 6.251 -16.400 -4.376 1.00 94.44 99 GLU A O 1
ATOM 726 N N . VAL A 1 100 ? 7.612 -15.369 -2.922 1.00 95.06 100 VAL A N 1
ATOM 727 C CA . VAL A 1 100 ? 6.659 -14.306 -2.572 1.00 95.06 100 VAL A CA 1
ATOM 728 C C . VAL A 1 100 ? 6.502 -13.336 -3.735 1.00 95.06 100 VAL A C 1
ATOM 730 O O . VAL A 1 100 ? 5.376 -12.959 -4.070 1.00 95.06 100 VAL A O 1
ATOM 733 N N . TYR A 1 101 ? 7.609 -12.961 -4.375 1.00 94.56 101 TYR A N 1
ATOM 734 C CA . TYR A 1 101 ? 7.600 -12.169 -5.597 1.00 94.56 101 TYR A CA 1
ATOM 735 C C . TYR A 1 101 ? 6.863 -12.906 -6.719 1.00 94.56 101 TYR A C 1
ATOM 737 O O . TYR A 1 101 ? 5.972 -12.329 -7.344 1.00 94.56 101 TYR A O 1
ATOM 745 N N . ALA A 1 102 ? 7.175 -14.189 -6.936 1.00 96.81 102 ALA A N 1
ATOM 746 C CA . ALA A 1 102 ? 6.518 -15.005 -7.953 1.00 96.81 102 ALA A CA 1
ATOM 747 C C . ALA A 1 102 ? 5.001 -15.094 -7.718 1.00 96.81 102 ALA A C 1
ATOM 749 O O . ALA A 1 102 ? 4.225 -14.835 -8.634 1.00 96.81 102 ALA A O 1
ATOM 750 N N . ALA A 1 103 ? 4.565 -15.368 -6.486 1.00 97.88 103 ALA A N 1
ATOM 751 C CA . ALA A 1 103 ? 3.150 -15.414 -6.126 1.00 97.88 103 ALA A CA 1
ATOM 752 C C . ALA A 1 103 ? 2.456 -14.051 -6.300 1.00 97.88 103 ALA A C 1
ATOM 754 O O . ALA A 1 103 ? 1.343 -13.967 -6.827 1.00 97.88 103 ALA A O 1
ATOM 755 N N . ALA A 1 104 ? 3.108 -12.959 -5.891 1.00 98.12 104 ALA A N 1
ATOM 756 C CA . ALA A 1 104 ? 2.578 -11.611 -6.066 1.00 98.12 104 ALA A CA 1
ATOM 757 C C . ALA A 1 104 ? 2.420 -11.249 -7.549 1.00 98.12 104 ALA A C 1
ATOM 759 O O . ALA A 1 104 ? 1.398 -10.673 -7.924 1.00 98.12 104 ALA A O 1
ATOM 760 N N . LEU A 1 105 ? 3.398 -11.604 -8.384 1.00 97.81 105 LEU A N 1
ATOM 761 C CA . LEU A 1 105 ? 3.425 -11.278 -9.806 1.00 97.81 105 LEU A CA 1
ATOM 762 C C . LEU A 1 105 ? 2.485 -12.167 -10.634 1.00 97.81 105 LEU A C 1
ATOM 764 O O . LEU A 1 105 ? 1.714 -11.650 -11.440 1.00 97.81 105 LEU A O 1
ATOM 768 N N . CYS A 1 106 ? 2.540 -13.484 -10.444 1.00 98.00 106 CYS A N 1
ATOM 769 C CA . CYS A 1 106 ? 1.828 -14.451 -11.278 1.00 98.00 106 CYS A CA 1
ATOM 770 C C . CYS A 1 106 ? 0.382 -14.674 -10.822 1.00 98.00 106 CYS A C 1
ATOM 772 O O . CYS A 1 106 ? -0.514 -14.736 -11.660 1.00 98.00 106 CYS A O 1
ATOM 774 N N . ASP A 1 107 ? 0.134 -14.752 -9.512 1.00 97.62 107 ASP A N 1
ATOM 775 C CA . ASP A 1 107 ? -1.191 -15.098 -8.978 1.00 97.62 107 ASP A CA 1
ATOM 776 C C . ASP A 1 107 ? -1.940 -13.878 -8.434 1.00 97.62 107 ASP A C 1
ATOM 778 O O . ASP A 1 107 ? -3.169 -13.784 -8.512 1.00 97.62 107 ASP A O 1
ATOM 782 N N . GLY A 1 108 ? -1.202 -12.948 -7.829 1.00 98.06 108 GLY A N 1
ATOM 783 C CA . GLY A 1 108 ? -1.742 -11.773 -7.161 1.00 98.06 108 GLY A CA 1
ATOM 784 C C . GLY A 1 108 ? -2.124 -10.656 -8.125 1.00 98.06 108 GLY A C 1
ATOM 785 O O . GLY A 1 108 ? -3.274 -10.213 -8.154 1.00 98.06 108 GLY A O 1
ATOM 786 N N . LEU A 1 109 ? -1.160 -10.197 -8.923 1.00 98.06 109 LEU A N 1
ATOM 787 C CA . LEU A 1 109 ? -1.288 -9.026 -9.785 1.00 98.06 109 LEU A CA 1
ATOM 788 C C . LEU A 1 109 ? -2.447 -9.127 -10.796 1.00 98.06 109 LEU A C 1
ATOM 790 O O . LEU A 1 109 ? -3.184 -8.146 -10.916 1.00 98.06 109 LEU A O 1
ATOM 794 N N . PRO A 1 110 ? -2.720 -10.281 -11.446 1.00 98.31 110 PRO A N 1
ATOM 795 C CA . PRO A 1 110 ? -3.869 -10.411 -12.349 1.00 98.31 110 PRO A CA 1
ATOM 796 C C . PRO A 1 110 ? -5.235 -10.200 -11.677 1.00 98.31 110 PRO A C 1
ATOM 798 O O . PRO A 1 110 ? -6.233 -9.970 -12.358 1.00 98.31 110 PRO A O 1
ATOM 801 N N . ARG A 1 111 ? -5.307 -10.280 -10.342 1.00 97.94 111 ARG A N 1
ATOM 802 C CA . ARG A 1 111 ? -6.541 -10.100 -9.559 1.00 97.94 111 ARG A CA 1
ATOM 803 C C . ARG A 1 111 ? -6.761 -8.650 -9.121 1.00 97.94 111 ARG A C 1
ATOM 805 O O . ARG A 1 111 ? -7.824 -8.338 -8.576 1.00 97.94 111 ARG A O 1
ATOM 812 N N . VAL A 1 112 ? -5.778 -7.774 -9.332 1.00 98.38 112 VAL A N 1
ATOM 813 C CA . VAL A 1 112 ? -5.835 -6.368 -8.920 1.00 98.38 112 VAL A CA 1
ATOM 814 C C . VAL A 1 112 ? -6.757 -5.586 -9.852 1.00 98.38 112 VAL A C 1
ATOM 816 O O . VAL A 1 112 ? -6.625 -5.604 -11.074 1.00 98.38 112 VAL A O 1
ATOM 819 N N . ARG A 1 113 ? -7.707 -4.861 -9.263 1.00 97.88 113 ARG A N 1
ATOM 820 C CA . ARG A 1 113 ? -8.681 -4.036 -9.985 1.00 97.88 113 ARG A CA 1
ATOM 821 C C . ARG A 1 113 ? -8.155 -2.619 -10.181 1.00 97.88 113 ARG A C 1
ATOM 823 O O . ARG A 1 113 ? -7.396 -2.100 -9.363 1.00 97.88 113 ARG A O 1
ATOM 830 N N . SER A 1 114 ? -8.625 -1.935 -11.223 1.00 96.06 114 SER A N 1
ATOM 831 C CA . SER A 1 114 ? -8.386 -0.495 -11.346 1.00 96.06 114 SER A CA 1
ATOM 832 C C . SER A 1 114 ? -9.242 0.275 -10.337 1.00 96.06 114 SER A C 1
ATOM 834 O O . SER A 1 114 ? -10.456 0.108 -10.305 1.00 96.06 114 SER A O 1
ATOM 836 N N . GLY A 1 115 ? -8.607 1.121 -9.525 1.00 93.44 115 GLY A N 1
ATOM 837 C CA . GLY A 1 115 ? -9.264 1.988 -8.540 1.00 93.44 115 GLY A CA 1
ATOM 838 C C . GLY A 1 115 ? -9.528 3.418 -9.026 1.00 93.44 115 GLY A C 1
ATOM 839 O O . GLY A 1 115 ? -9.996 4.241 -8.243 1.00 93.44 115 GLY A O 1
ATOM 840 N N . GLY A 1 116 ? -9.216 3.731 -10.290 1.00 95.94 116 GLY A N 1
ATOM 841 C CA . GLY A 1 116 ? -9.377 5.074 -10.858 1.00 95.94 116 GLY A CA 1
ATOM 842 C C . GLY A 1 116 ? -8.303 6.067 -10.399 1.00 95.94 116 GLY A C 1
ATOM 843 O O . GLY A 1 116 ? -7.145 5.700 -10.170 1.00 95.94 116 GLY A O 1
ATOM 844 N N . SER A 1 117 ? -8.669 7.347 -10.319 1.00 97.31 117 SER A N 1
ATOM 845 C CA . SER A 1 117 ? -7.788 8.404 -9.794 1.00 97.31 117 SER A CA 1
ATOM 846 C C . SER A 1 117 ? -7.868 8.494 -8.265 1.00 97.31 117 SER A C 1
ATOM 848 O O . SER A 1 117 ? -8.916 8.211 -7.689 1.00 97.31 117 SER A O 1
ATOM 850 N N . ARG A 1 118 ? -6.795 8.944 -7.596 1.00 96.31 118 ARG A N 1
ATOM 851 C CA . ARG A 1 118 ? -6.797 9.189 -6.138 1.00 96.31 118 ARG A CA 1
ATOM 852 C C . ARG A 1 118 ? -7.953 10.101 -5.736 1.00 96.31 118 ARG A C 1
ATOM 854 O O . ARG A 1 118 ? -8.671 9.781 -4.802 1.00 96.31 118 ARG A O 1
ATOM 861 N N . THR A 1 119 ? -8.166 11.200 -6.457 1.00 96.56 119 THR A N 1
ATOM 862 C CA . THR A 1 119 ? -9.250 12.152 -6.170 1.00 96.56 119 THR A CA 1
ATOM 863 C C . THR A 1 119 ? -10.622 11.484 -6.204 1.00 96.56 119 THR A C 1
ATOM 865 O O . THR A 1 119 ? -11.464 11.742 -5.351 1.00 96.56 119 THR A O 1
ATOM 868 N N . GLU A 1 120 ? -10.859 10.600 -7.170 1.00 96.06 120 GLU A N 1
ATOM 869 C CA . GLU A 1 120 ? -12.109 9.849 -7.255 1.00 96.06 120 GLU A CA 1
ATOM 870 C C . GLU A 1 120 ? -12.253 8.833 -6.117 1.00 96.06 120 GLU A C 1
ATOM 872 O O . GLU A 1 120 ? -13.320 8.747 -5.514 1.00 96.06 120 GLU A O 1
ATOM 877 N N . ALA A 1 121 ? -11.176 8.118 -5.783 1.00 95.38 121 ALA A N 1
ATOM 878 C CA . ALA A 1 121 ? -11.160 7.180 -4.666 1.00 95.38 121 ALA A CA 1
ATOM 879 C C . ALA A 1 121 ? -11.411 7.884 -3.316 1.00 95.38 121 ALA A C 1
ATOM 881 O O . ALA A 1 121 ? -12.164 7.363 -2.498 1.00 95.38 121 ALA A O 1
ATOM 882 N N . VAL A 1 122 ? -10.859 9.089 -3.109 1.00 96.25 122 VAL A N 1
ATOM 883 C CA . VAL A 1 122 ? -11.136 9.928 -1.926 1.00 96.25 122 VAL A CA 1
ATOM 884 C C . VAL A 1 122 ? -12.615 10.309 -1.879 1.00 96.25 122 VAL A C 1
ATOM 886 O O . VAL A 1 122 ? -13.255 10.117 -0.851 1.00 96.25 122 VAL A O 1
ATOM 889 N N . ARG A 1 123 ? -13.195 10.778 -2.995 1.00 96.25 123 ARG A N 1
ATOM 890 C CA . ARG A 1 123 ? -14.628 11.133 -3.050 1.00 96.25 123 ARG A CA 1
ATOM 891 C C . ARG A 1 123 ? -15.551 9.958 -2.733 1.00 96.25 123 ARG A C 1
ATOM 893 O O . ARG A 1 123 ? -16.609 10.171 -2.153 1.00 96.25 123 ARG A O 1
ATOM 900 N N . ARG A 1 124 ? -15.173 8.738 -3.124 1.00 94.81 124 ARG A N 1
ATOM 901 C CA . ARG A 1 124 ? -15.925 7.514 -2.809 1.00 94.81 124 ARG A CA 1
ATOM 902 C C . ARG A 1 124 ? -15.697 7.028 -1.370 1.00 94.81 124 ARG A C 1
ATOM 904 O O . ARG A 1 124 ? -16.477 6.224 -0.875 1.00 94.81 124 ARG A O 1
ATOM 911 N N . GLY A 1 125 ? -14.669 7.544 -0.694 1.00 93.06 125 GLY A N 1
ATOM 912 C CA . GLY A 1 125 ? -14.296 7.151 0.662 1.00 93.06 125 GLY A CA 1
ATOM 913 C C . GLY A 1 125 ? -13.459 5.872 0.733 1.00 93.06 125 GLY A C 1
ATOM 914 O O . GLY A 1 125 ? -13.314 5.315 1.819 1.00 93.06 125 GLY A O 1
ATOM 915 N N . ASP A 1 126 ? -12.891 5.421 -0.388 1.00 92.44 126 ASP A N 1
ATOM 916 C CA . ASP A 1 126 ? -12.089 4.191 -0.494 1.00 92.44 126 ASP A CA 1
ATOM 917 C C . ASP A 1 126 ? -10.641 4.369 -0.031 1.00 92.44 126 ASP A C 1
ATOM 919 O O . ASP A 1 126 ? -9.921 3.388 0.151 1.00 92.44 126 ASP A O 1
ATOM 923 N N . VAL A 1 127 ? -10.180 5.616 0.089 1.00 94.94 127 VAL A N 1
ATOM 924 C CA . VAL A 1 127 ? -8.831 5.987 0.536 1.00 94.94 127 VAL A CA 1
ATOM 925 C C . VAL A 1 127 ? -8.901 7.282 1.349 1.00 94.94 127 VAL A C 1
ATOM 927 O O . VAL A 1 127 ? -9.784 8.105 1.095 1.00 94.94 127 VAL A O 1
ATOM 930 N N . PRO A 1 128 ? -7.991 7.492 2.314 1.00 92.94 128 PRO A N 1
ATOM 931 C CA . PRO A 1 128 ? -7.928 8.742 3.063 1.00 92.94 128 PRO A CA 1
ATOM 932 C C . PRO A 1 128 ? -7.455 9.905 2.179 1.00 92.94 128 PRO A C 1
ATOM 934 O O . PRO A 1 128 ? -6.668 9.724 1.245 1.00 92.94 128 PRO A O 1
ATOM 937 N N . GLU A 1 129 ? -7.914 11.117 2.496 1.00 92.56 129 GLU A N 1
ATOM 938 C CA . GLU A 1 129 ? -7.494 12.341 1.803 1.00 92.56 129 GLU A CA 1
ATOM 939 C C . GLU A 1 129 ? -6.012 12.651 2.042 1.00 92.56 129 GLU A C 1
ATOM 941 O O . GLU A 1 129 ? -5.312 13.043 1.110 1.00 92.56 129 GLU A O 1
ATOM 946 N N . GLY A 1 130 ? -5.508 12.387 3.248 1.00 92.31 130 GLY A N 1
ATOM 947 C CA . GLY A 1 130 ? -4.122 12.623 3.639 1.00 92.31 130 GLY A CA 1
ATOM 948 C C . GLY A 1 130 ? -3.746 11.879 4.922 1.00 92.31 130 GLY A C 1
ATOM 949 O O . GLY A 1 130 ? -4.561 11.115 5.456 1.00 92.31 130 GLY A O 1
ATOM 950 N N . PRO A 1 131 ? -2.509 12.056 5.412 1.00 93.25 131 PRO A N 1
ATOM 951 C CA . PRO A 1 131 ? -2.055 11.408 6.630 1.00 93.25 131 PRO A CA 1
ATOM 952 C C . PRO A 1 131 ? -2.851 11.906 7.836 1.00 93.25 131 PRO A C 1
ATOM 954 O O . PRO A 1 131 ? -3.099 13.103 8.006 1.00 93.25 131 PRO A O 1
ATOM 957 N N . ALA A 1 132 ? -3.244 10.972 8.703 1.00 92.31 132 ALA A N 1
ATOM 958 C CA . ALA A 1 132 ? -3.861 11.344 9.966 1.00 92.31 132 ALA A CA 1
ATOM 959 C C . ALA A 1 132 ? -2.869 12.167 10.807 1.00 92.31 132 ALA A C 1
ATOM 961 O O . ALA A 1 132 ? -1.655 11.941 10.772 1.00 92.31 132 ALA A O 1
ATOM 962 N N . GLN A 1 133 ? -3.395 13.131 11.556 1.00 88.50 133 GLN A N 1
ATOM 963 C CA . GLN A 1 133 ? -2.575 13.997 12.392 1.00 88.50 133 GLN A CA 1
ATOM 964 C C . GLN A 1 133 ? -2.058 13.205 13.592 1.00 88.50 133 GLN A C 1
ATOM 966 O O . GLN A 1 133 ? -2.831 12.591 14.331 1.00 88.50 133 GLN A O 1
ATOM 971 N N . VAL A 1 134 ? -0.741 13.205 13.761 1.00 85.25 134 VAL A N 1
ATOM 972 C CA . VAL A 1 134 ? -0.069 12.647 14.932 1.00 85.25 134 VAL A CA 1
ATOM 973 C C . VAL A 1 134 ? 0.351 13.835 15.775 1.00 85.25 134 VAL A C 1
ATOM 975 O O . VAL A 1 134 ? 1.139 14.643 15.304 1.00 85.25 134 VAL A O 1
ATOM 978 N N . ASP A 1 135 ? -0.179 13.960 16.991 1.00 77.38 135 ASP A N 1
ATOM 979 C CA . ASP A 1 135 ? 0.258 14.995 17.929 1.00 77.38 135 ASP A CA 1
ATOM 980 C C . ASP A 1 135 ? 1.653 14.622 18.473 1.00 77.38 135 ASP A C 1
ATOM 982 O O . ASP A 1 135 ? 1.761 13.675 19.266 1.00 77.38 135 ASP A O 1
ATOM 986 N N . PRO A 1 136 ? 2.736 15.313 18.062 1.00 62.44 136 PRO A N 1
ATOM 987 C CA . PRO A 1 136 ? 4.067 15.024 18.579 1.00 62.44 136 PRO A CA 1
ATOM 988 C C . PRO A 1 136 ? 4.182 15.378 20.069 1.00 62.44 136 PRO A C 1
ATOM 990 O O . PRO A 1 136 ? 4.946 14.726 20.779 1.00 62.44 136 PRO A O 1
ATOM 993 N N . ALA A 1 137 ? 3.384 16.333 20.567 1.00 57.22 137 ALA A N 1
ATOM 994 C CA . ALA A 1 137 ? 3.394 16.780 21.961 1.00 57.22 137 ALA A CA 1
ATOM 995 C C . ALA A 1 137 ? 2.748 15.762 22.918 1.00 57.22 137 ALA A C 1
ATOM 997 O O . ALA A 1 137 ? 2.974 15.799 24.128 1.00 57.22 137 ALA A O 1
ATOM 998 N N . GLY A 1 138 ? 1.993 14.791 22.395 1.00 53.19 138 GLY A N 1
ATOM 999 C CA . GLY A 1 138 ? 1.514 13.649 23.176 1.00 53.19 138 GLY A CA 1
ATOM 1000 C C . GLY A 1 138 ? 2.647 12.757 23.704 1.00 53.19 138 GLY A C 1
ATOM 1001 O O . GLY A 1 138 ? 2.459 12.081 24.717 1.00 53.19 138 GLY A O 1
ATOM 1002 N N . ARG A 1 139 ? 3.832 12.783 23.069 1.00 50.12 139 ARG A N 1
ATOM 1003 C CA . ARG A 1 139 ? 5.031 12.069 23.545 1.00 50.12 139 ARG A CA 1
ATOM 1004 C C . ARG A 1 139 ? 5.547 12.639 24.869 1.00 50.12 139 ARG A C 1
ATOM 1006 O O . ARG A 1 139 ? 5.906 11.858 25.745 1.00 50.12 139 ARG A O 1
ATOM 1013 N N . ASP A 1 140 ? 5.483 13.958 25.047 1.00 46.41 140 ASP A N 1
ATOM 1014 C CA . ASP A 1 140 ? 5.935 14.637 26.270 1.00 46.41 140 ASP A CA 1
ATOM 1015 C C . ASP A 1 140 ? 4.996 14.410 27.463 1.00 46.41 140 ASP A C 1
ATOM 1017 O O . ASP A 1 140 ? 5.436 14.409 28.610 1.00 46.41 140 ASP A O 1
ATOM 1021 N N . ARG A 1 141 ? 3.705 14.125 27.238 1.00 48.56 141 ARG A N 1
ATOM 1022 C CA . ARG A 1 141 ? 2.756 13.834 28.339 1.00 48.56 141 ARG A CA 1
ATOM 1023 C C . ARG A 1 141 ? 2.979 12.470 29.002 1.00 48.56 141 ARG A C 1
ATOM 1025 O O . ARG A 1 141 ? 2.535 12.255 30.134 1.00 48.56 141 ARG A O 1
ATOM 1032 N N . LEU A 1 142 ? 3.656 11.568 28.291 1.00 52.00 142 LEU A N 1
ATOM 1033 C CA . LEU A 1 142 ? 4.182 10.287 28.774 1.00 52.00 142 LEU A CA 1
ATOM 1034 C C . LEU A 1 142 ? 5.696 10.377 29.051 1.00 52.00 142 LEU A C 1
ATOM 1036 O O . LEU A 1 142 ? 6.364 9.349 29.162 1.00 52.00 142 LEU A O 1
ATOM 1040 N N . GLY A 1 143 ? 6.235 11.597 29.133 1.00 43.09 143 GLY A N 1
ATOM 1041 C CA . GLY A 1 143 ? 7.628 11.866 29.449 1.00 43.09 143 GLY A CA 1
ATOM 1042 C C . GLY A 1 143 ? 8.014 11.366 30.840 1.00 43.09 143 GLY A C 1
ATOM 1043 O O . GLY A 1 143 ? 7.201 11.300 31.768 1.00 43.09 143 GLY A O 1
ATOM 1044 N N . SER A 1 144 ? 9.293 11.020 30.960 1.00 50.19 144 SER A N 1
ATOM 1045 C CA . SER A 1 144 ? 9.974 10.499 32.149 1.00 50.19 144 SER A CA 1
ATOM 1046 C C . SER A 1 144 ? 9.718 11.274 33.438 1.00 50.19 144 SER A C 1
ATOM 1048 O O . SER A 1 144 ? 9.835 10.677 34.502 1.00 50.19 144 SER A O 1
ATOM 1050 N N . ASP A 1 145 ? 9.324 12.547 33.374 1.00 48.53 145 ASP A N 1
ATOM 1051 C CA . ASP A 1 145 ? 9.044 13.370 34.557 1.00 48.53 145 ASP A CA 1
ATOM 1052 C C . ASP A 1 145 ? 7.927 12.786 35.432 1.00 48.53 145 ASP A C 1
ATOM 1054 O O . ASP A 1 145 ? 8.018 12.818 36.655 1.00 48.53 145 ASP A O 1
ATOM 1058 N N . ARG A 1 146 ? 6.921 12.127 34.839 1.00 49.66 146 ARG A N 1
ATOM 1059 C CA . ARG A 1 146 ? 5.892 11.409 35.619 1.00 49.66 146 ARG A CA 1
ATOM 1060 C C . ARG A 1 146 ? 6.348 10.047 36.145 1.00 49.66 146 ARG A C 1
ATOM 1062 O O . ARG A 1 146 ? 5.686 9.479 37.009 1.00 49.66 146 ARG A O 1
ATOM 1069 N N . LEU A 1 147 ? 7.437 9.495 35.607 1.00 53.00 147 LEU A N 1
ATOM 1070 C CA . LEU A 1 147 ? 8.063 8.273 36.117 1.00 53.00 147 LEU A CA 1
ATOM 1071 C C . LEU A 1 147 ? 9.097 8.586 37.209 1.00 53.00 147 LEU A C 1
ATOM 1073 O O . LEU A 1 147 ? 9.331 7.745 38.072 1.00 53.00 147 LEU A O 1
ATOM 1077 N N . ALA A 1 148 ? 9.697 9.778 37.168 1.00 55.81 148 ALA A N 1
ATOM 1078 C CA . ALA A 1 148 ? 10.642 10.275 38.162 1.00 55.81 148 ALA A CA 1
ATOM 1079 C C . ALA A 1 148 ? 9.953 10.558 39.503 1.00 55.81 148 ALA A C 1
ATOM 1081 O O . ALA A 1 148 ? 10.519 10.254 40.547 1.00 55.81 148 ALA A O 1
ATOM 1082 N N . ASP A 1 149 ? 8.703 11.027 39.465 1.00 56.62 149 ASP A N 1
ATOM 1083 C CA . ASP A 1 149 ? 7.859 11.234 40.650 1.00 56.62 149 ASP A CA 1
ATOM 1084 C C . ASP A 1 149 ? 7.065 9.975 41.051 1.00 56.62 149 ASP A C 1
ATOM 1086 O O . ASP A 1 149 ? 6.049 10.037 41.749 1.00 56.62 149 ASP A O 1
ATOM 1090 N N . ARG A 1 150 ? 7.494 8.793 40.581 1.00 51.53 150 ARG A N 1
ATOM 1091 C CA . ARG A 1 150 ? 6.844 7.535 40.946 1.00 51.53 150 ARG A CA 1
ATOM 1092 C C . ARG A 1 150 ? 7.092 7.266 42.434 1.00 51.53 150 ARG A C 1
ATOM 1094 O O . ARG A 1 150 ? 8.246 7.045 42.806 1.00 51.53 150 ARG A O 1
ATOM 1101 N N . PRO A 1 151 ? 6.040 7.208 43.275 1.00 60.59 151 PRO A N 1
ATOM 1102 C CA . PRO A 1 151 ? 6.212 6.766 44.648 1.00 60.59 151 PRO A CA 1
ATOM 1103 C C . PRO A 1 151 ? 6.831 5.358 44.657 1.00 60.59 151 PRO A C 1
ATOM 1105 O O . PRO A 1 151 ? 6.628 4.590 43.703 1.00 60.59 151 PRO A O 1
ATOM 1108 N N . PRO A 1 152 ? 7.617 5.018 45.694 1.00 66.12 152 PRO A N 1
ATOM 1109 C CA . PRO A 1 152 ? 8.247 3.709 45.801 1.00 66.12 152 PRO A CA 1
ATOM 1110 C C . PRO A 1 152 ? 7.202 2.602 45.650 1.00 66.12 152 PRO A C 1
ATOM 1112 O O . PRO A 1 152 ? 6.042 2.768 46.030 1.00 66.12 152 PRO A O 1
ATOM 1115 N N . ALA A 1 153 ? 7.615 1.482 45.055 1.00 63.62 153 ALA A N 1
ATOM 1116 C CA . ALA A 1 153 ? 6.718 0.355 44.852 1.00 63.62 153 ALA A CA 1
ATOM 1117 C C . ALA A 1 153 ? 6.095 -0.073 46.198 1.00 63.62 153 ALA A C 1
ATOM 1119 O O . ALA A 1 153 ? 6.820 -0.133 47.196 1.00 63.62 153 ALA A O 1
ATOM 1120 N N . PRO A 1 154 ? 4.780 -0.349 46.235 1.00 68.25 154 PRO A N 1
ATOM 1121 C CA . PRO A 1 154 ? 4.095 -0.750 47.457 1.00 68.25 154 PRO A CA 1
ATOM 1122 C C . PRO A 1 154 ? 4.732 -2.015 48.043 1.00 68.25 154 PRO A C 1
ATOM 1124 O O . PRO A 1 154 ? 5.106 -2.930 47.307 1.00 68.25 154 PRO A O 1
ATOM 1127 N N . ALA A 1 155 ? 4.885 -2.052 49.368 1.00 72.81 155 ALA A N 1
ATOM 1128 C CA . ALA A 1 155 ? 5.614 -3.111 50.069 1.00 72.81 155 ALA A CA 1
ATOM 1129 C C . ALA A 1 155 ? 4.789 -4.403 50.254 1.00 72.81 155 ALA A C 1
ATOM 1131 O O . ALA A 1 155 ? 5.346 -5.426 50.656 1.00 72.81 155 ALA A O 1
ATOM 1132 N N . GLY A 1 156 ? 3.487 -4.373 49.938 1.00 75.00 156 GLY A N 1
ATOM 1133 C CA . GLY A 1 156 ? 2.555 -5.495 50.067 1.00 75.00 156 GLY A CA 1
ATOM 1134 C C . GLY A 1 156 ? 1.490 -5.539 48.965 1.00 75.00 156 GLY A C 1
ATOM 1135 O O . GLY A 1 156 ? 1.346 -4.609 48.172 1.00 75.00 156 GLY A O 1
ATOM 1136 N N . THR A 1 157 ? 0.747 -6.647 48.900 1.00 69.44 157 THR A N 1
ATOM 1137 C CA . THR A 1 157 ? -0.320 -6.873 47.905 1.00 69.44 157 THR A CA 1
ATOM 1138 C C . THR A 1 157 ? -1.493 -5.915 48.073 1.00 69.44 157 THR A C 1
ATOM 1140 O O . THR A 1 157 ? -1.993 -5.404 47.076 1.00 69.44 157 THR A O 1
ATOM 1143 N N . ASP A 1 158 ? -1.875 -5.618 49.313 1.00 71.88 158 ASP A N 1
ATOM 1144 C CA . ASP A 1 158 ? -3.013 -4.743 49.620 1.00 71.88 158 ASP A CA 1
ATOM 1145 C C . ASP A 1 158 ? -2.687 -3.283 49.252 1.00 71.88 158 ASP A C 1
ATOM 1147 O O . ASP A 1 158 ? -3.501 -2.571 48.665 1.00 71.88 158 ASP A O 1
ATOM 1151 N N . ASP A 1 159 ? -1.438 -2.869 49.483 1.00 71.44 159 ASP A N 1
ATOM 1152 C CA . ASP A 1 159 ? -0.918 -1.562 49.068 1.00 71.44 159 ASP A CA 1
ATOM 1153 C C . ASP A 1 159 ? -0.839 -1.440 47.535 1.00 71.44 159 ASP A C 1
ATOM 1155 O O . ASP A 1 159 ? -1.016 -0.356 46.974 1.00 71.44 159 ASP A O 1
ATOM 1159 N N . LEU A 1 160 ? -0.574 -2.552 46.835 1.00 69.50 160 LEU A N 1
ATOM 1160 C CA . LEU A 1 160 ? -0.586 -2.607 45.374 1.00 69.50 160 LEU A CA 1
ATOM 1161 C C . LEU A 1 160 ? -2.002 -2.480 44.820 1.00 69.50 160 LEU A C 1
ATOM 1163 O O . LEU A 1 160 ? -2.193 -1.756 43.847 1.00 69.50 160 LEU A O 1
ATOM 1167 N N . GLU A 1 161 ? -2.975 -3.154 45.425 1.00 73.62 161 GLU A N 1
ATOM 1168 C CA . GLU A 1 161 ? -4.374 -3.097 45.006 1.00 73.62 161 GLU A CA 1
ATOM 1169 C C . GLU A 1 161 ? -4.938 -1.680 45.173 1.00 73.62 161 GLU A C 1
ATOM 1171 O O . GLU A 1 161 ? -5.415 -1.096 44.198 1.00 73.62 161 GLU A O 1
ATOM 1176 N N . ALA A 1 162 ? -4.726 -1.056 46.336 1.00 77.44 162 ALA A N 1
ATOM 1177 C CA . ALA A 1 162 ? -5.102 0.337 46.580 1.00 77.44 162 ALA A CA 1
ATOM 1178 C C . ALA A 1 162 ? -4.396 1.315 45.618 1.00 77.44 162 ALA A C 1
ATOM 1180 O O . ALA A 1 162 ? -4.999 2.272 45.121 1.00 77.44 162 ALA A O 1
ATOM 1181 N N . HIS A 1 163 ? -3.120 1.067 45.301 1.00 71.69 163 HIS A N 1
ATOM 1182 C CA . HIS A 1 163 ? -2.389 1.863 44.318 1.00 71.69 163 HIS A CA 1
ATOM 1183 C C . HIS A 1 163 ? -2.968 1.699 42.906 1.00 71.69 163 HIS A C 1
ATOM 1185 O O . HIS A 1 163 ? -3.117 2.683 42.183 1.00 71.69 163 HIS A O 1
ATOM 1191 N N . VAL A 1 164 ? -3.313 0.476 42.498 1.00 74.31 164 VAL A N 1
ATOM 1192 C CA . VAL A 1 164 ? -3.929 0.195 41.195 1.00 74.31 164 VAL A CA 1
ATOM 1193 C C . VAL A 1 164 ? -5.299 0.866 41.087 1.00 74.31 164 VAL A C 1
ATOM 1195 O O . VAL A 1 164 ? -5.549 1.533 40.085 1.00 74.31 164 VAL A O 1
ATOM 1198 N N . GLU A 1 165 ? -6.148 0.780 42.111 1.00 77.06 165 GLU A N 1
ATOM 1199 C CA . GLU A 1 165 ? -7.460 1.445 42.140 1.00 77.06 165 GLU A CA 1
ATOM 1200 C C . GLU A 1 165 ? -7.349 2.970 42.038 1.00 77.06 165 GLU A C 1
ATOM 1202 O O . GLU A 1 165 ? -8.040 3.602 41.231 1.00 77.06 165 GLU A O 1
ATOM 1207 N N . HIS A 1 166 ? -6.424 3.571 42.789 1.00 76.31 166 HIS A N 1
ATOM 1208 C CA . HIS A 1 166 ? -6.166 5.006 42.714 1.00 76.31 166 HIS A CA 1
ATOM 1209 C C . HIS A 1 166 ? -5.713 5.425 41.304 1.00 76.31 166 HIS A C 1
ATOM 1211 O O . HIS A 1 166 ? -6.224 6.389 40.733 1.00 76.31 166 HIS A O 1
ATOM 1217 N N . ARG A 1 167 ? -4.813 4.648 40.684 1.00 70.44 167 ARG A N 1
ATOM 1218 C CA . ARG A 1 167 ? -4.328 4.895 39.315 1.00 70.44 167 ARG A CA 1
ATOM 1219 C C . ARG A 1 167 ? -5.408 4.702 38.253 1.00 70.44 167 ARG A C 1
ATOM 1221 O O . ARG A 1 167 ? -5.398 5.424 37.261 1.00 70.44 167 ARG A O 1
ATOM 1228 N N . LEU A 1 168 ? -6.318 3.748 38.442 1.00 75.62 168 LEU A N 1
ATOM 1229 C CA . LEU A 1 168 ? -7.464 3.529 37.556 1.00 75.62 168 LEU A CA 1
ATOM 1230 C C . LEU A 1 168 ? -8.494 4.662 37.657 1.00 75.62 168 LEU A C 1
ATOM 1232 O O . LEU A 1 168 ? -9.135 4.975 36.658 1.00 75.62 168 LEU A O 1
ATOM 1236 N N . THR A 1 169 ? -8.616 5.293 38.826 1.00 75.44 169 THR A N 1
ATOM 1237 C CA . THR A 1 169 ? -9.532 6.422 39.064 1.00 75.44 169 THR A CA 1
ATOM 1238 C C . THR A 1 169 ? -9.047 7.711 38.392 1.00 75.44 169 THR A C 1
ATOM 1240 O O . THR A 1 169 ? -9.843 8.450 37.820 1.00 75.44 169 THR A O 1
ATOM 1243 N N . GLU A 1 170 ? -7.735 7.958 38.411 1.00 71.94 170 GLU A N 1
ATOM 1244 C CA . GLU A 1 170 ? -7.097 9.113 37.757 1.00 71.94 170 GLU A CA 1
ATOM 1245 C C . GLU A 1 170 ? -6.949 8.948 36.230 1.00 71.94 170 GLU A C 1
ATOM 1247 O O . GLU A 1 170 ? -6.750 9.925 35.506 1.00 71.94 170 GLU A O 1
ATOM 1252 N N . ALA A 1 171 ? -7.016 7.716 35.714 1.00 71.44 171 ALA A N 1
ATOM 1253 C CA . ALA A 1 171 ? -6.831 7.445 34.292 1.00 71.44 171 ALA A CA 1
ATOM 1254 C C . ALA A 1 171 ? -8.024 7.945 33.464 1.00 71.44 171 ALA A C 1
ATOM 1256 O O . ALA A 1 171 ? -9.169 7.533 33.662 1.00 71.44 171 ALA A O 1
ATOM 1257 N N . THR A 1 172 ? -7.763 8.788 32.462 1.00 71.62 172 THR A N 1
ATOM 1258 C CA . THR A 1 172 ? -8.818 9.226 31.544 1.00 71.62 172 THR A CA 1
ATOM 1259 C C . THR A 1 172 ? -9.085 8.167 30.473 1.00 71.62 172 THR A C 1
ATOM 1261 O O . THR A 1 172 ? -8.236 7.336 30.148 1.00 71.62 172 THR A O 1
ATOM 1264 N N . ARG A 1 173 ? -10.262 8.216 29.833 1.00 57.12 173 ARG A N 1
ATOM 1265 C CA . ARG A 1 173 ? -10.609 7.297 28.729 1.00 57.12 173 ARG A CA 1
ATOM 1266 C C . ARG A 1 173 ? -9.611 7.353 27.561 1.00 57.12 173 ARG A C 1
ATOM 1268 O O . ARG A 1 173 ? -9.483 6.371 26.838 1.00 57.12 173 ARG A O 1
ATOM 1275 N N . ALA A 1 174 ? -8.919 8.477 27.378 1.00 57.28 174 ALA A N 1
ATOM 1276 C CA . ALA A 1 174 ? -7.893 8.642 26.351 1.00 57.28 174 ALA A CA 1
ATOM 1277 C C . ALA A 1 174 ? -6.590 7.883 26.674 1.00 57.28 174 ALA A C 1
ATOM 1279 O O . ALA A 1 174 ? -5.854 7.526 25.755 1.00 57.28 174 ALA A O 1
ATOM 1280 N N . ASP A 1 175 ? -6.338 7.591 27.952 1.00 52.09 175 ASP A N 1
ATOM 1281 C CA . ASP A 1 175 ? -5.143 6.882 28.427 1.00 52.09 175 ASP A CA 1
ATOM 1282 C C . ASP A 1 175 ? -5.317 5.351 28.395 1.00 52.09 175 ASP A C 1
ATOM 1284 O O . ASP A 1 175 ? -4.346 4.593 28.470 1.00 52.09 175 ASP A O 1
ATOM 1288 N N . LEU A 1 176 ? -6.560 4.873 28.261 1.00 61.09 176 LEU A N 1
ATOM 1289 C CA . LEU A 1 176 ? -6.917 3.461 28.352 1.00 61.09 176 LEU A CA 1
ATOM 1290 C C . LEU A 1 176 ? -7.015 2.812 26.965 1.00 61.09 176 LEU A C 1
ATOM 1292 O O . LEU A 1 176 ? -7.842 3.173 26.127 1.00 61.09 176 LEU A O 1
ATOM 1296 N N . ARG A 1 177 ? -6.216 1.764 26.735 1.00 57.75 177 ARG A N 1
ATOM 1297 C CA . ARG A 1 177 ? -6.405 0.859 25.591 1.00 57.75 177 ARG A CA 1
ATOM 1298 C C . ARG A 1 177 ? -7.583 -0.068 25.877 1.00 57.75 177 ARG A C 1
ATOM 1300 O O . ARG A 1 177 ? -7.414 -1.122 26.481 1.00 57.75 177 ARG A O 1
ATOM 1307 N N . ILE A 1 178 ? -8.775 0.325 25.442 1.00 57.47 178 ILE A N 1
ATOM 1308 C CA . ILE A 1 178 ? -9.981 -0.493 25.595 1.00 57.47 178 ILE A CA 1
ATOM 1309 C C . ILE A 1 178 ? -10.013 -1.540 24.479 1.00 57.47 178 ILE A C 1
ATOM 1311 O O . ILE A 1 178 ? -10.200 -1.213 23.307 1.00 57.47 178 ILE A O 1
ATOM 1315 N N . HIS A 1 179 ? -9.826 -2.806 24.843 1.00 50.91 179 HIS A N 1
ATOM 1316 C CA . HIS A 1 179 ? -10.057 -3.930 23.942 1.00 50.91 179 HIS A CA 1
ATOM 1317 C C . HIS A 1 179 ? -11.528 -4.351 24.030 1.00 50.91 179 HIS A C 1
ATOM 1319 O O . HIS A 1 179 ? -12.085 -4.406 25.122 1.00 50.91 179 HIS A O 1
ATOM 1325 N N . ALA A 1 180 ? -12.156 -4.668 22.895 1.00 55.66 180 ALA A N 1
ATOM 1326 C CA . ALA A 1 180 ? -13.567 -5.073 22.859 1.00 55.66 180 ALA A CA 1
ATOM 1327 C C . ALA A 1 180 ? -13.857 -6.388 23.615 1.00 55.66 180 ALA A C 1
ATOM 1329 O O . ALA A 1 180 ? -14.997 -6.637 23.985 1.00 55.66 180 ALA A O 1
ATOM 1330 N N . ASP A 1 181 ? -12.827 -7.202 23.863 1.00 58.12 181 ASP A N 1
ATOM 1331 C CA . ASP A 1 181 ? -12.912 -8.442 24.628 1.00 58.12 181 ASP A CA 1
ATOM 1332 C C . ASP A 1 181 ? -11.774 -8.481 25.657 1.00 58.12 181 ASP A C 1
ATOM 1334 O O . ASP A 1 181 ? -10.629 -8.820 25.346 1.00 58.12 181 ASP A O 1
ATOM 1338 N N . GLY A 1 182 ? -12.078 -8.062 26.886 1.00 56.16 182 GLY A N 1
ATOM 1339 C CA . GLY A 1 182 ? -11.118 -8.076 27.991 1.00 56.16 182 GLY A CA 1
ATOM 1340 C C . GLY A 1 182 ? -10.780 -9.489 28.480 1.00 56.16 182 GLY A C 1
ATOM 1341 O O . GLY A 1 182 ? -9.706 -9.701 29.043 1.00 56.16 182 GLY A O 1
ATOM 1342 N N . THR A 1 183 ? -11.648 -10.475 28.224 1.00 54.16 183 THR A N 1
ATOM 1343 C CA . THR A 1 183 ? -11.450 -11.861 28.680 1.00 54.16 183 THR A CA 1
ATOM 1344 C C . THR A 1 183 ? -10.443 -12.625 27.821 1.00 54.16 183 THR A C 1
ATOM 1346 O O . THR A 1 183 ? -9.691 -13.452 28.341 1.00 54.16 183 THR A O 1
ATOM 1349 N N . ALA A 1 184 ? -10.316 -12.263 26.541 1.00 53.34 184 ALA A N 1
ATOM 1350 C CA . ALA A 1 184 ? -9.289 -12.802 25.652 1.00 53.34 184 ALA A CA 1
ATOM 1351 C C . ALA A 1 184 ? -7.851 -12.439 26.089 1.00 53.34 184 ALA A C 1
ATOM 1353 O O . ALA A 1 184 ? -6.930 -13.237 25.910 1.00 53.34 184 ALA A O 1
ATOM 1354 N N . LEU A 1 185 ? -7.650 -11.265 26.705 1.00 45.75 185 LEU A N 1
ATOM 1355 C CA . LEU A 1 185 ? -6.347 -10.826 27.232 1.00 45.75 185 LEU A CA 1
ATOM 1356 C C . LEU A 1 185 ? -5.931 -11.585 28.499 1.00 45.75 185 LEU A C 1
ATOM 1358 O O . LEU A 1 185 ? -4.753 -11.894 28.656 1.00 45.75 185 LEU A O 1
ATOM 1362 N N . ALA A 1 186 ? -6.880 -11.933 29.372 1.00 45.38 186 ALA A N 1
ATOM 1363 C CA . ALA A 1 186 ? -6.599 -12.710 30.581 1.00 45.38 186 ALA A CA 1
ATOM 1364 C C . ALA A 1 186 ? -6.179 -14.161 30.262 1.00 45.38 186 ALA A C 1
ATOM 1366 O O . ALA A 1 186 ? -5.341 -14.733 30.958 1.00 45.38 186 ALA A O 1
ATOM 1367 N N . GLY A 1 187 ? -6.704 -14.736 29.170 1.00 42.44 187 GLY A N 1
ATOM 1368 C CA . GLY A 1 187 ? -6.286 -16.046 28.653 1.00 42.44 187 GLY A CA 1
ATOM 1369 C C . GLY A 1 187 ? -4.917 -16.041 27.957 1.00 42.44 187 GLY A C 1
ATOM 1370 O O . GLY A 1 187 ? -4.269 -17.082 27.863 1.00 42.44 187 GLY A O 1
ATOM 1371 N N . ALA A 1 188 ? -4.441 -14.871 27.521 1.00 46.66 188 ALA A N 1
ATOM 1372 C CA . ALA A 1 188 ? -3.120 -14.662 26.932 1.00 46.66 188 ALA A CA 1
ATOM 1373 C C . ALA A 1 188 ? -2.085 -14.260 27.997 1.00 46.66 188 ALA A C 1
ATOM 1375 O O . ALA A 1 188 ? -1.295 -13.335 27.810 1.00 46.66 188 ALA A O 1
ATOM 1376 N N . SER A 1 189 ? -2.080 -14.954 29.137 1.00 36.50 189 SER A N 1
ATOM 1377 C CA . SER A 1 189 ? -0.983 -14.831 30.095 1.00 36.50 189 SER A CA 1
ATOM 1378 C C . SER A 1 189 ? 0.317 -15.282 29.404 1.00 36.50 189 SER A C 1
ATOM 1380 O O . SER A 1 189 ? 0.327 -16.355 28.786 1.00 36.50 189 SER A O 1
ATOM 1382 N N . PRO A 1 190 ? 1.412 -14.498 29.443 1.00 41.03 190 PRO A N 1
ATOM 1383 C CA . PRO A 1 190 ? 2.660 -14.908 28.824 1.00 41.03 190 PRO A CA 1
ATOM 1384 C C . PRO A 1 190 ? 3.096 -16.212 29.479 1.00 41.03 190 PRO A C 1
ATOM 1386 O O . PRO A 1 190 ? 3.198 -16.294 30.704 1.00 41.03 190 PRO A O 1
ATOM 1389 N N . ARG A 1 191 ? 3.322 -17.248 28.661 1.00 37.84 191 ARG A N 1
ATOM 1390 C CA . ARG A 1 191 ? 3.885 -18.515 29.126 1.00 37.84 191 ARG A CA 1
ATOM 1391 C C . ARG A 1 191 ? 5.096 -18.190 29.995 1.00 37.84 191 ARG A C 1
ATOM 1393 O O . ARG A 1 191 ? 6.069 -17.612 29.517 1.00 37.84 191 ARG A O 1
ATOM 1400 N N . ARG A 1 192 ? 4.978 -18.533 31.279 1.00 35.03 192 ARG A N 1
ATOM 1401 C CA . ARG A 1 192 ? 6.038 -18.497 32.283 1.00 35.03 192 ARG A CA 1
ATOM 1402 C C . ARG A 1 192 ? 7.297 -19.079 31.642 1.00 35.03 192 ARG A C 1
ATOM 1404 O O . ARG A 1 192 ? 7.307 -20.251 31.268 1.00 35.03 192 ARG A O 1
ATOM 1411 N N . TRP A 1 193 ? 8.328 -18.254 31.480 1.00 32.75 193 TRP A N 1
ATOM 1412 C CA . TRP A 1 193 ? 9.666 -18.733 31.161 1.00 32.75 193 TRP A CA 1
ATOM 1413 C C . TRP A 1 193 ? 10.084 -19.635 32.320 1.00 32.75 193 TRP A C 1
ATOM 1415 O O . TRP A 1 193 ? 10.400 -19.160 33.408 1.00 32.75 193 TRP A O 1
ATOM 1425 N N . HIS A 1 194 ? 9.965 -20.946 32.125 1.00 35.44 194 HIS A N 1
ATOM 1426 C CA . HIS A 1 194 ? 10.493 -21.914 33.066 1.00 35.44 194 HIS A CA 1
ATOM 1427 C C . HIS A 1 194 ? 12.017 -21.903 32.946 1.00 35.44 194 HIS A C 1
ATOM 1429 O O . HIS A 1 194 ? 12.584 -22.314 31.935 1.00 35.44 194 HIS A O 1
ATOM 1435 N N . ASP A 1 195 ? 12.648 -21.399 34.001 1.00 40.62 195 ASP A N 1
ATOM 1436 C CA . ASP A 1 195 ? 13.998 -21.750 34.425 1.00 40.62 195 ASP A CA 1
ATOM 1437 C C . ASP A 1 195 ? 14.144 -23.282 34.537 1.00 40.62 195 ASP A C 1
ATOM 1439 O O . ASP A 1 195 ? 13.254 -23.966 35.047 1.00 40.62 195 ASP A O 1
ATOM 1443 N N . GLY A 1 196 ? 15.290 -23.796 34.079 1.00 39.31 196 GLY A N 1
ATOM 1444 C CA . GLY A 1 196 ? 15.892 -24.971 34.703 1.00 39.31 196 GLY A CA 1
ATOM 1445 C C . GLY A 1 196 ? 15.794 -26.299 33.956 1.00 39.31 196 GLY A C 1
ATOM 1446 O O . GLY A 1 196 ? 15.243 -27.262 34.477 1.00 39.31 196 GLY A O 1
ATOM 1447 N N . SER A 1 197 ? 16.469 -26.443 32.810 1.00 36.03 197 SER A N 1
ATOM 1448 C CA . SER A 1 197 ? 17.144 -27.723 32.539 1.00 36.03 197 SER A CA 1
ATOM 1449 C C . SER A 1 197 ? 18.524 -27.486 31.935 1.00 36.03 197 SER A C 1
ATOM 1451 O O . SER A 1 197 ? 18.686 -26.958 30.836 1.00 36.03 197 SER A O 1
ATOM 1453 N N . ARG A 1 198 ? 19.541 -27.849 32.720 1.00 46.56 198 ARG A N 1
ATOM 1454 C CA . ARG A 1 198 ? 20.949 -27.875 32.331 1.00 46.56 198 ARG A CA 1
ATOM 1455 C C . ARG A 1 198 ? 21.091 -28.706 31.055 1.00 46.56 198 ARG A C 1
ATOM 1457 O O . ARG A 1 198 ? 20.902 -29.918 31.089 1.00 46.56 198 ARG A O 1
ATOM 1464 N N . ARG A 1 199 ? 21.480 -28.075 29.949 1.00 37.78 199 ARG A N 1
ATOM 1465 C CA . ARG A 1 199 ? 22.193 -28.760 28.868 1.00 37.78 199 ARG A CA 1
ATOM 1466 C C . ARG A 1 199 ? 23.623 -28.250 28.900 1.00 37.78 199 ARG A C 1
ATOM 1468 O O . ARG A 1 199 ? 23.886 -27.072 28.687 1.00 37.78 199 ARG A O 1
ATOM 1475 N N . SER A 1 200 ? 24.517 -29.144 29.297 1.00 40.66 200 SER A N 1
ATOM 1476 C CA . SER A 1 200 ? 25.961 -28.971 29.257 1.00 40.66 200 SER A CA 1
ATOM 1477 C C . SER A 1 200 ? 26.400 -28.624 27.836 1.00 40.66 200 SER A C 1
ATOM 1479 O O . SER A 1 200 ? 26.112 -29.373 26.902 1.00 40.66 200 SER A O 1
ATOM 1481 N N . TRP A 1 201 ? 27.106 -27.511 27.688 1.00 35.78 201 TRP A N 1
ATOM 1482 C CA . TRP A 1 201 ? 27.845 -27.197 26.472 1.00 35.78 201 TRP A CA 1
ATOM 1483 C C . TRP A 1 201 ? 29.082 -28.105 26.398 1.00 35.78 201 TRP A C 1
ATOM 1485 O O . TRP A 1 201 ? 29.761 -28.255 27.417 1.00 35.78 201 TRP A O 1
ATOM 1495 N N . PRO A 1 202 ? 29.390 -28.734 25.251 1.00 35.09 202 PRO A N 1
ATOM 1496 C CA . PRO A 1 202 ? 30.639 -29.460 25.099 1.00 35.09 202 PRO A CA 1
ATOM 1497 C C . PRO A 1 202 ? 31.805 -28.467 25.083 1.00 35.09 202 PRO A C 1
ATOM 1499 O O . PRO A 1 202 ? 31.856 -27.546 24.270 1.00 35.09 202 PRO A O 1
ATOM 1502 N N . THR A 1 203 ? 32.749 -28.669 25.995 1.00 49.78 203 THR A N 1
ATOM 1503 C CA . THR A 1 203 ? 34.055 -28.014 26.014 1.00 49.78 203 THR A CA 1
ATOM 1504 C C . THR A 1 203 ? 34.858 -28.525 24.815 1.00 49.78 203 THR A C 1
ATOM 1506 O O . THR A 1 203 ? 35.386 -29.633 24.841 1.00 49.78 203 THR A O 1
ATOM 1509 N N . GLY A 1 204 ? 34.909 -27.743 23.738 1.00 37.06 204 GLY A N 1
ATOM 1510 C CA . GLY A 1 204 ? 35.708 -28.022 22.545 1.00 37.06 204 GLY A CA 1
ATOM 1511 C C . GLY A 1 204 ? 36.593 -26.824 22.227 1.00 37.06 204 GLY A C 1
ATOM 1512 O O . GLY A 1 204 ? 36.093 -25.723 22.023 1.00 37.06 204 GLY A O 1
ATOM 1513 N N . ALA A 1 205 ? 37.903 -27.047 22.266 1.00 41.78 205 ALA A N 1
ATOM 1514 C CA . ALA A 1 205 ? 38.959 -26.053 22.135 1.00 41.78 205 ALA A CA 1
ATOM 1515 C C . ALA A 1 205 ? 38.929 -25.300 20.792 1.00 41.78 205 ALA A C 1
ATOM 1517 O O . ALA A 1 205 ? 38.761 -25.899 19.732 1.00 41.78 205 ALA A O 1
ATOM 1518 N N . TRP A 1 206 ? 39.166 -23.989 20.851 1.00 44.97 206 TRP A N 1
ATOM 1519 C CA . TRP A 1 206 ? 39.490 -23.166 19.687 1.00 44.97 206 TRP A CA 1
ATOM 1520 C C . TRP A 1 206 ? 40.952 -23.431 19.288 1.00 44.97 206 TRP A C 1
ATOM 1522 O O . TRP A 1 206 ? 41.817 -23.349 20.163 1.00 44.97 206 TRP A O 1
ATOM 1532 N N . PRO A 1 207 ? 41.272 -23.752 18.022 1.00 40.81 207 PRO A N 1
ATOM 1533 C CA . PRO A 1 207 ? 42.660 -23.839 17.590 1.00 40.81 207 PRO A CA 1
ATOM 1534 C C . PRO A 1 207 ? 43.263 -22.434 17.446 1.00 40.81 207 PRO A C 1
ATOM 1536 O O . PRO A 1 207 ? 42.792 -21.608 16.665 1.00 40.81 207 PRO A O 1
ATOM 1539 N N . THR A 1 208 ? 44.318 -22.186 18.218 1.00 50.88 208 THR A N 1
ATOM 1540 C CA . THR A 1 208 ? 45.185 -21.009 18.126 1.00 50.88 208 THR A CA 1
ATOM 1541 C C . THR A 1 208 ? 46.240 -21.220 17.033 1.00 50.88 208 THR A C 1
ATOM 1543 O O . THR A 1 208 ? 46.992 -22.186 17.110 1.00 50.88 208 THR A O 1
ATOM 1546 N N . SER A 1 209 ? 46.279 -20.271 16.090 1.00 48.88 209 SER A N 1
ATOM 1547 C CA . SER A 1 209 ? 47.404 -19.773 15.267 1.00 48.88 209 SER A CA 1
ATOM 1548 C C . SER A 1 209 ? 48.237 -20.725 14.394 1.00 48.88 209 SER A C 1
ATOM 1550 O O . SER A 1 209 ? 48.769 -21.719 14.872 1.00 48.88 209 SER A O 1
ATOM 1552 N N . VAL A 1 210 ? 48.492 -20.298 13.146 1.00 49.91 210 VAL A N 1
ATOM 1553 C CA . VAL A 1 210 ? 49.731 -19.595 12.726 1.00 49.91 210 VAL A CA 1
ATOM 1554 C C . VAL A 1 210 ? 49.353 -18.508 11.725 1.00 49.91 210 VAL A C 1
ATOM 1556 O O . VAL A 1 210 ? 48.487 -18.793 10.870 1.00 49.91 210 VAL A O 1
#

pLDDT: mean 80.06, std 20.76, range [32.75, 98.69]